Protein AF-A0A2Y9LBZ2-F1 (afdb_monomer)

Nearest PDB structures (foldseek):
  8jmt-assembly1_A  TM=8.468E-01  e=7.497E-13  Homo sapiens
  7ts0-assembly1_P  TM=7.839E-01  e=5.497E-09  Homo sapiens
  7vvm-assembly1_R  TM=7.291E-01  e=1.131E-08  Homo sapiens
  7vvk-assembly1_R  TM=7.295E-01  e=2.961E-08  Homo sapiens
  7vvl-assembly1_R  TM=6.557E-01  e=4.119E-09  Homo sapiens

Radius of gyration: 29.43 Å; Cα contacts (8 Å, |Δi|>4): 461; chains: 1; bounding box: 71×40×98 Å

Solvent-accessible surface area (backbone atoms only — not comparable to full-atom values): 19368 Å² total; per-residue (Å²): 132,79,91,71,79,69,43,76,77,44,79,34,37,72,77,48,70,50,71,69,81,97,53,79,69,51,79,44,98,65,62,50,77,46,78,45,58,39,78,52,74,57,53,94,49,44,46,80,42,36,30,32,56,71,88,85,50,80,41,44,81,68,36,41,68,77,47,79,58,54,53,36,38,33,28,39,27,36,55,34,49,39,34,38,36,36,35,25,36,47,83,81,84,77,60,67,66,61,50,48,50,47,56,56,37,45,52,53,16,42,51,31,23,50,53,36,39,49,50,58,67,71,39,66,95,64,65,41,76,66,48,54,41,52,38,53,29,33,50,27,48,37,53,34,52,51,44,54,74,73,42,28,75,43,39,74,56,61,69,58,10,23,49,50,14,51,52,42,52,32,27,51,44,25,29,52,40,28,48,38,53,47,34,50,50,52,35,50,52,61,54,40,76,75,47,95,75,80,86,87,50,71,70,68,53,53,68,53,49,55,55,52,29,50,42,54,26,48,51,54,45,50,54,48,45,73,77,40,56,84,43,32,25,42,99,77,33,21,33,67,32,80,78,66,76,62,44,46,72,56,51,49,58,49,50,54,47,49,54,55,33,50,5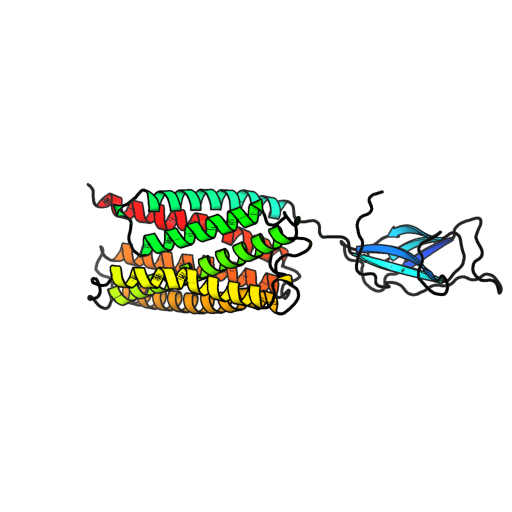3,33,40,51,53,40,48,53,53,51,51,56,49,60,73,70,51,85,83,58,84,82,66,49,60,63,53,50,50,54,47,50,51,42,52,51,50,49,50,50,54,51,52,26,51,53,38,49,53,47,65,69,70,56,82,43,69,95,47,44,66,60,43,50,51,54,28,52,52,40,57,24,47,48,28,43,48,52,25,48,56,66,46,53,55,46,48,64,68,55,60,77,76,78,117

InterPro domains:
  IPR000203 GPS motif [PF01825] (49-86)
  IPR000203 GPS motif [SM00303] (46-92)
  IPR000832 GPCR, family 2, secretin-like [PF00002] (97-340)
  IPR000832 GPCR, family 2, secretin-like [PR00249] (100-124)
  IPR000832 GPCR, family 2, secretin-like [PR00249] (163-186)
  IPR000832 GPCR, family 2, secretin-like [PR00249] (248-273)
  IPR000832 GPCR, family 2, secretin-like [PR00249] (326-347)
  IPR001740 GPCR family 2, EMR1-like receptor [PR01128] (12-29)
  IPR001740 GPCR family 2, EMR1-like receptor [PR01128] (34-53)
  IPR001740 GPCR family 2, EMR1-like receptor [PR01128] (123-140)
  IPR001740 GPCR family 2, EMR1-like receptor [PR01128] (191-210)
  IPR001740 GPCR family 2, EMR1-like receptor [PR01128] (224-238)
  IPR001740 GPCR family 2, EMR1-like receptor [PR01128] (282-303)
  IPR017981 GPCR, family 2-like, 7TM [PS50261] (98-348)
  IPR046338 GAIN domain superfamily [G3DSA:2.60.220.50] (2-90)
  IPR057244 GAIN, subdomain B [PS50221] (1-93)

Foldseek 3Di:
DDPQDWADKDFFFDKDFDDDPPDAKDFAPAWDKDKTFGNAFADPQKDKAKWFDPPPDTDRPQKDWPDDDRTMTMMTHRIGGIIGIIMTGGDDDDDVVLVVLLVVLLVLLLVLLVVLLVLLVPPPVLDDPLSVLLNLLSVLLNVLSVLVNPPWQVCPPVVSLLVSQLSNLQSVLLNLQSVLVNLVVLLCVLVCVVPVDDPPDRVVVVVVSVCRSRVVSVVLSVVLCVVPSVQQGDNGTSHGDLPDCSVCSRVVSSVVSLVSSLVSLVVSLVSLVVVVVVPPDDPPVPPVSVLSNVVSVLSNCLSCLLVVLVVCLSVCPPVVCNVVSSSSNSNSSSVVSVCSSCSVPVVVVVVCVVVPD

Secondary structure (DSSP, 8-state):
------EEEEE-S--EE--BTTB--PEEEEEEEEEEE-SSPPPTTEEEEEEEE-SSSEE-TTEEEEEE-SSEEEEEEEE-SEEEEEEEE-PPPPPHHHHHHHHHHHHHHHHHHHHHHHHHHH-GGG--HHHHHHHHHHHHHHHHHHHHHHHTT---SHHHHHHHHHHHHHHHHHHHHHHHHHHHHHHHHHHHTTS----S-HHHHHHHHHHHHHHHHHHHHHHHHHHHGGGB--SS-SSB-SSSGGGHHHHHHHHHHHHHHHHHHHHHHHHHHHHHHH-TT-TTSHHHHHHHHHHHHHHHHHHHHHHHHHHHHHS-TTTTTHHHHHHHHHHHHHHHHHHHIIIIIIHHHHHHGGG--

Organism: NCBI:txid391180

Sequence (357 aa):
MTKEKLHNFYLNSKVVSGTVGSRKNISLSVPVNFTFQHEKMKRENELSICVYWQGSSWSNEGCQVISSDENQTLCSCNHLSSFAILMASTKLKVDPVLTMITYVGLSLSLLCLFLAALTFLLCRPIQNISTSLHLQLSICLFLAHLLFLTAIDRTEPKVLCSIIAGVLHYLYLASFTWMLLEGLQLFLTVKNLKVANYISAGKFKRRFIYPFGYGIPAVIVAVSAGLGHTSYGTETHCWLSFHGRFIWSFMGPVFVIILINFSFYLTTLCILKNQLSSLNNELPRMHNTRMLAFKAIAQLFILGCSWGLGFFLVEGVLTPIRSVVAYSFTIINVLQGVYIYLVYCLLNHKSFEPALK

pLDDT: mean 76.75, std 13.98, range [25.77, 94.5]

Structure (mmCIF, N/CA/C/O backbone):
data_AF-A0A2Y9LBZ2-F1
#
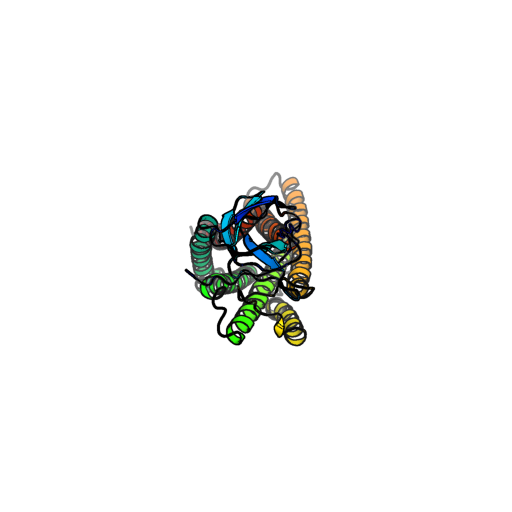_entry.id   AF-A0A2Y9LBZ2-F1
#
loop_
_atom_site.group_PDB
_atom_site.id
_atom_site.type_symbol
_atom_site.label_atom_id
_atom_site.label_alt_id
_atom_site.label_comp_id
_atom_site.label_asym_id
_atom_site.label_entity_id
_atom_site.label_seq_id
_atom_site.pdbx_PDB_ins_code
_atom_site.Cartn_x
_atom_site.Cartn_y
_atom_site.Cartn_z
_atom_site.occupancy
_atom_site.B_iso_or_equiv
_atom_site.auth_seq_id
_atom_site.auth_comp_id
_atom_site.auth_asym_id
_atom_site.auth_atom_id
_atom_site.pdbx_PDB_model_num
ATOM 1 N N . MET A 1 1 ? 32.382 -0.400 -23.035 1.00 25.77 1 MET A N 1
ATOM 2 C CA . MET A 1 1 ? 32.070 -0.050 -21.636 1.00 25.77 1 MET A CA 1
ATOM 3 C C . MET A 1 1 ? 30.558 -0.143 -21.497 1.00 25.77 1 MET A C 1
ATOM 5 O O . MET A 1 1 ? 29.881 0.482 -22.297 1.00 25.77 1 MET A O 1
ATOM 9 N N . THR A 1 2 ? 30.100 -1.092 -20.673 1.00 30.55 2 THR A N 1
ATOM 10 C CA . THR A 1 2 ? 28.708 -1.420 -20.277 1.00 30.55 2 THR A CA 1
ATOM 11 C C . THR A 1 2 ? 27.577 -1.033 -21.249 1.00 30.55 2 THR A C 1
ATOM 13 O O . THR A 1 2 ? 27.183 0.121 -21.337 1.00 30.55 2 THR A O 1
ATOM 16 N N . LYS A 1 3 ? 26.994 -2.026 -21.945 1.00 33.88 3 LYS A N 1
ATOM 17 C CA . LYS A 1 3 ? 25.736 -1.867 -22.704 1.00 33.88 3 LYS A CA 1
ATOM 18 C C . LYS A 1 3 ? 24.564 -1.647 -21.735 1.00 33.88 3 LYS A C 1
ATOM 20 O O . LYS A 1 3 ? 23.816 -2.577 -21.442 1.00 33.88 3 LYS A O 1
ATOM 25 N N . GLU A 1 4 ? 24.407 -0.432 -21.230 1.00 51.66 4 GLU A N 1
ATOM 26 C CA . GLU A 1 4 ? 23.136 0.014 -20.661 1.00 51.66 4 GLU A CA 1
ATOM 27 C C . GLU A 1 4 ? 22.111 0.139 -21.800 1.00 51.66 4 GLU A C 1
ATOM 29 O O . GLU A 1 4 ? 22.418 0.660 -22.871 1.00 51.66 4 GLU A O 1
ATOM 34 N N . LYS A 1 5 ? 20.904 -0.414 -21.619 1.00 46.75 5 LYS A N 1
ATOM 35 C CA . LYS A 1 5 ? 19.830 -0.342 -22.623 1.00 46.75 5 LYS A CA 1
ATOM 36 C C . LYS A 1 5 ? 19.218 1.061 -22.613 1.00 46.75 5 LYS A C 1
ATOM 38 O O . LYS A 1 5 ? 18.511 1.412 -21.672 1.00 46.75 5 LYS A O 1
ATOM 43 N N . LEU A 1 6 ? 19.480 1.829 -23.667 1.00 60.56 6 LEU A N 1
ATOM 44 C CA . LEU A 1 6 ? 18.858 3.127 -23.920 1.00 60.56 6 LEU A CA 1
ATOM 45 C C . LEU A 1 6 ? 17.474 2.971 -24.570 1.00 60.56 6 LEU A C 1
ATOM 47 O O . LEU A 1 6 ? 17.285 2.100 -25.421 1.00 60.56 6 LEU A O 1
ATOM 51 N N . HIS A 1 7 ? 16.524 3.838 -24.215 1.00 55.84 7 HIS A N 1
ATOM 52 C CA . HIS A 1 7 ? 15.167 3.863 -24.781 1.00 55.84 7 HIS A CA 1
ATOM 53 C C . HIS A 1 7 ? 14.691 5.296 -25.086 1.00 55.84 7 HIS A C 1
ATOM 55 O O . HIS A 1 7 ? 15.260 6.252 -24.577 1.00 55.84 7 HIS A O 1
ATOM 61 N N . ASN A 1 8 ? 13.617 5.440 -25.876 1.00 66.81 8 ASN A N 1
ATOM 62 C CA . ASN A 1 8 ? 12.953 6.713 -26.215 1.00 66.81 8 ASN A CA 1
ATOM 63 C C . ASN A 1 8 ? 13.867 7.757 -26.866 1.00 66.81 8 ASN A C 1
ATOM 65 O O . ASN A 1 8 ? 14.237 8.757 -26.256 1.00 66.81 8 ASN A O 1
ATOM 69 N N . PHE A 1 9 ? 14.176 7.521 -28.140 1.00 78.00 9 PHE A N 1
ATOM 70 C CA . PHE A 1 9 ? 14.986 8.427 -28.937 1.00 78.00 9 PHE A CA 1
ATOM 71 C C . PHE A 1 9 ? 14.148 9.591 -29.456 1.00 78.00 9 PHE A C 1
ATOM 73 O O . PHE A 1 9 ? 13.131 9.373 -30.115 1.00 78.00 9 PHE A O 1
ATOM 80 N N . TYR A 1 10 ? 14.579 10.822 -29.205 1.00 84.94 10 TYR A N 1
ATOM 81 C CA . TYR A 1 10 ? 14.003 11.994 -29.860 1.00 84.94 10 TYR A CA 1
ATOM 82 C C . TYR A 1 10 ? 15.095 12.953 -30.314 1.00 84.94 10 TYR A C 1
ATOM 84 O O . TYR A 1 10 ? 16.165 13.043 -29.707 1.00 84.94 10 TYR A O 1
ATOM 92 N N . LEU A 1 11 ? 14.822 13.652 -31.415 1.00 86.88 11 LEU A N 1
ATOM 93 C CA . LEU A 1 11 ? 15.735 14.647 -31.950 1.00 86.88 11 LEU A CA 1
ATOM 94 C C . LEU A 1 11 ? 15.701 15.887 -31.064 1.00 86.88 11 LEU A C 1
ATOM 96 O O . LEU A 1 11 ? 14.624 16.406 -30.773 1.00 86.88 11 LEU A O 1
ATOM 100 N N . ASN A 1 12 ? 16.873 16.346 -30.637 1.00 88.00 12 ASN A N 1
ATOM 101 C CA . ASN A 1 12 ? 16.979 17.468 -29.710 1.00 88.00 12 ASN A CA 1
ATOM 102 C C . ASN A 1 12 ? 17.967 18.539 -30.179 1.00 88.00 12 ASN A C 1
ATOM 104 O O . ASN A 1 12 ? 18.541 19.247 -29.360 1.00 88.00 12 ASN A O 1
ATOM 108 N N . SER A 1 13 ? 18.190 18.645 -31.487 1.00 88.06 13 SER A N 1
ATOM 109 C CA . SER A 1 13 ? 18.965 19.722 -32.098 1.00 88.06 13 SER A CA 1
ATOM 110 C C . SER A 1 13 ? 18.458 20.011 -33.507 1.00 88.06 13 SER A C 1
ATOM 112 O O . SER A 1 13 ? 17.864 19.151 -34.161 1.00 88.06 13 SER A O 1
ATOM 114 N N . LYS A 1 14 ? 18.792 21.195 -34.021 1.00 88.00 14 LYS A N 1
ATOM 115 C CA . LYS A 1 14 ? 18.679 21.475 -35.456 1.00 88.00 14 LYS A CA 1
ATOM 116 C C . LYS A 1 14 ? 19.700 20.644 -36.236 1.00 88.00 14 LYS A C 1
ATOM 118 O O . LYS A 1 14 ? 20.777 20.333 -35.722 1.00 88.00 14 LYS A O 1
ATOM 123 N N . VAL A 1 15 ? 19.356 20.286 -37.472 1.00 88.50 15 VAL A N 1
ATOM 124 C CA . VAL A 1 15 ? 20.235 19.510 -38.358 1.00 88.50 15 VAL A CA 1
ATOM 125 C C . VAL A 1 15 ? 21.223 20.453 -39.034 1.00 88.50 15 VAL A C 1
ATOM 127 O O . VAL A 1 15 ? 20.819 21.445 -39.640 1.00 88.50 15 VAL A O 1
ATOM 130 N N . VAL A 1 16 ? 22.514 20.138 -38.954 1.00 84.62 16 VAL A N 1
ATOM 131 C CA . VAL A 1 16 ? 23.584 20.937 -39.566 1.00 84.62 16 VAL A CA 1
ATOM 132 C C . VAL A 1 16 ? 24.295 20.091 -40.608 1.00 84.62 16 VAL A C 1
ATOM 134 O O . VAL A 1 16 ? 24.717 18.977 -40.316 1.00 84.62 16 VAL A O 1
ATOM 137 N N . SER A 1 17 ? 24.425 20.605 -41.831 1.00 84.62 17 SER A N 1
ATOM 138 C CA . SER A 1 17 ? 25.061 19.882 -42.934 1.00 84.62 17 SER A CA 1
ATOM 139 C C . SER A 1 17 ? 26.299 20.610 -43.430 1.00 84.62 17 SER A C 1
ATOM 141 O O . SER A 1 17 ? 26.247 21.808 -43.696 1.00 84.62 17 SER A O 1
ATOM 143 N N . GLY A 1 18 ? 27.392 19.871 -43.604 1.00 77.44 18 GLY A N 1
ATOM 144 C CA . GLY A 1 18 ? 28.625 20.368 -44.213 1.00 77.44 18 GLY A CA 1
ATOM 145 C C . GLY A 1 18 ? 28.931 19.607 -45.498 1.00 77.44 18 GLY A C 1
ATOM 146 O O . GLY A 1 18 ? 28.893 18.380 -45.511 1.00 77.44 18 GLY A O 1
ATOM 147 N N . THR A 1 19 ? 29.235 20.319 -46.582 1.00 76.69 19 THR A N 1
ATOM 148 C CA . THR A 1 19 ? 29.648 19.723 -47.863 1.00 76.69 19 THR A CA 1
ATOM 149 C C . THR A 1 19 ? 30.767 20.547 -48.480 1.00 76.69 19 THR A C 1
ATOM 151 O O . THR A 1 19 ? 30.719 21.774 -48.437 1.00 76.69 19 THR A O 1
ATOM 154 N N . VAL A 1 20 ? 31.754 19.888 -49.083 1.00 70.44 20 VAL A N 1
ATOM 155 C CA . VAL A 1 20 ? 32.853 20.551 -49.796 1.00 70.44 20 VAL A CA 1
ATOM 156 C C . VAL A 1 20 ? 32.715 20.236 -51.286 1.00 70.44 20 VAL A C 1
ATOM 158 O O . VAL A 1 20 ? 32.835 19.084 -51.704 1.00 70.44 20 VAL A O 1
ATOM 161 N N . GLY A 1 21 ? 32.421 21.260 -52.094 1.00 67.25 21 GLY A N 1
ATOM 162 C CA . GLY A 1 21 ? 32.084 21.093 -53.513 1.00 67.25 21 GLY A CA 1
ATOM 163 C C . GLY A 1 21 ? 30.762 20.337 -53.726 1.00 67.25 21 GLY A C 1
ATOM 164 O O . GLY A 1 21 ? 29.865 20.394 -52.892 1.00 67.25 21 GLY A O 1
ATOM 165 N N . SER A 1 22 ? 30.628 19.612 -54.846 1.00 56.00 22 SER A N 1
ATOM 166 C CA . SER A 1 22 ? 29.395 18.870 -55.194 1.00 56.00 22 SER A CA 1
ATOM 167 C C . SER A 1 22 ? 29.359 17.417 -54.672 1.00 56.00 22 SER A C 1
ATOM 169 O O . SER A 1 22 ? 28.457 16.653 -55.008 1.00 56.00 22 SER A O 1
ATOM 171 N N . ARG A 1 23 ? 30.335 16.989 -53.856 1.00 58.50 23 ARG A N 1
ATOM 172 C CA . ARG A 1 23 ? 30.417 15.602 -53.354 1.00 58.50 23 ARG A CA 1
ATOM 173 C C . ARG A 1 23 ? 29.944 15.503 -51.898 1.00 58.50 23 ARG A C 1
ATOM 175 O O . ARG A 1 23 ? 30.369 16.283 -51.050 1.00 58.50 23 ARG A O 1
ATOM 182 N N . LYS A 1 24 ? 29.087 14.516 -51.610 1.00 58.06 24 LYS A N 1
ATOM 183 C CA . LYS A 1 24 ? 28.630 14.143 -50.255 1.00 58.06 24 LYS A CA 1
ATOM 184 C C . LYS A 1 24 ? 29.423 12.930 -49.743 1.00 58.06 24 LYS A C 1
ATOM 186 O O . LYS A 1 24 ? 29.816 12.099 -50.557 1.00 58.06 24 LYS A O 1
ATOM 191 N N . ASN A 1 25 ? 29.608 12.816 -48.424 1.00 60.62 25 ASN A N 1
ATOM 192 C CA . ASN A 1 25 ? 30.258 11.690 -47.730 1.00 60.62 25 ASN A CA 1
ATOM 193 C C . ASN A 1 25 ? 31.758 11.518 -48.033 1.00 60.62 25 ASN A C 1
ATOM 195 O O . ASN A 1 25 ? 32.205 10.459 -48.470 1.00 60.62 25 ASN A O 1
ATOM 199 N N . ILE A 1 26 ? 32.550 12.563 -47.789 1.00 65.56 26 ILE A N 1
ATOM 200 C CA . ILE A 1 26 ? 34.015 12.494 -47.883 1.00 65.56 26 ILE A CA 1
ATOM 201 C C . ILE A 1 26 ? 34.582 12.203 -46.489 1.00 65.56 26 ILE A C 1
ATOM 203 O O . ILE A 1 26 ? 34.271 12.926 -45.542 1.00 65.56 26 ILE A O 1
ATOM 207 N N . SER A 1 27 ? 35.413 11.165 -46.365 1.00 68.25 27 SER A N 1
ATOM 208 C CA . SER A 1 27 ? 36.178 10.881 -45.146 1.00 68.25 27 SER A CA 1
ATOM 209 C C . SER A 1 27 ? 37.323 11.882 -44.995 1.00 68.25 27 SER A C 1
ATOM 211 O O . SER A 1 27 ? 38.102 12.082 -45.929 1.00 68.25 27 SER A O 1
ATOM 213 N N . LEU A 1 28 ? 37.430 12.499 -43.825 1.00 72.06 28 LEU A N 1
ATOM 214 C CA . LEU A 1 28 ? 38.410 13.531 -43.518 1.00 72.06 28 LEU A CA 1
ATOM 215 C C . LEU A 1 28 ? 39.594 12.939 -42.749 1.00 72.06 28 LEU A C 1
ATOM 217 O O . LEU A 1 28 ? 39.406 12.189 -41.794 1.00 72.06 28 LEU A O 1
ATOM 221 N N . SER A 1 29 ? 40.816 13.329 -43.121 1.00 69.62 29 SER A N 1
ATOM 222 C CA . SER A 1 29 ? 42.039 12.915 -42.415 1.00 69.62 29 SER A CA 1
ATOM 223 C C . SER A 1 29 ? 42.139 13.501 -41.002 1.00 69.62 29 SER A C 1
ATOM 225 O O . SER A 1 29 ? 42.798 12.924 -40.144 1.00 69.62 29 SER A O 1
ATOM 227 N N . VAL A 1 30 ? 41.478 14.638 -40.758 1.00 78.75 30 VAL A N 1
ATOM 228 C CA . VAL A 1 30 ? 41.335 15.256 -39.435 1.00 78.75 30 VAL A CA 1
ATOM 229 C C . VAL A 1 30 ? 39.838 15.391 -39.134 1.00 78.75 30 VAL A C 1
ATOM 231 O O . VAL A 1 30 ? 39.125 15.987 -39.947 1.00 78.75 30 VAL A O 1
ATOM 234 N N . PRO A 1 31 ? 39.339 14.835 -38.014 1.00 83.62 31 PRO A N 1
ATOM 235 C CA . PRO A 1 31 ? 37.926 14.909 -37.672 1.00 83.62 31 PRO A CA 1
ATOM 236 C C . PRO A 1 31 ? 37.511 16.345 -37.341 1.00 83.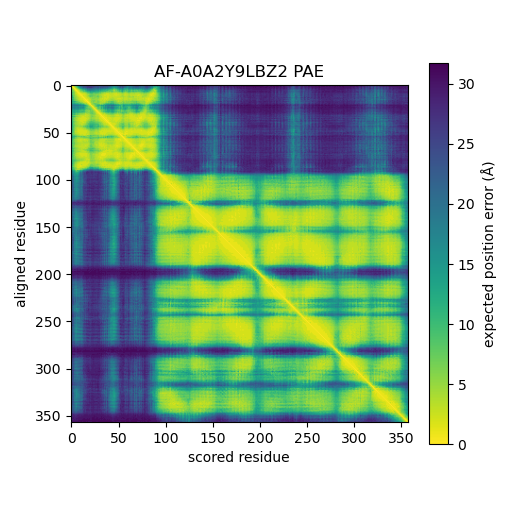62 31 PRO A C 1
ATOM 238 O O . PRO A 1 31 ? 38.287 17.128 -36.791 1.00 83.62 31 PRO A O 1
ATOM 241 N N . VAL A 1 32 ? 36.271 16.685 -37.681 1.00 83.38 32 VAL A N 1
ATOM 242 C CA . VAL A 1 32 ? 35.698 18.013 -37.447 1.00 83.38 32 VAL A CA 1
ATOM 243 C C . VAL A 1 32 ? 34.822 17.962 -36.209 1.00 83.38 32 VAL A C 1
ATOM 245 O O . VAL A 1 32 ? 34.050 17.021 -36.007 1.00 83.38 32 VAL A O 1
ATOM 248 N N . ASN A 1 33 ? 34.944 19.001 -35.388 1.00 89.75 33 ASN A N 1
ATOM 249 C CA . ASN A 1 33 ? 34.192 19.131 -34.154 1.00 89.75 33 ASN A CA 1
ATOM 250 C C . ASN A 1 33 ? 33.026 20.098 -34.351 1.00 89.75 33 ASN A C 1
ATOM 252 O O . ASN A 1 33 ? 33.210 21.226 -34.807 1.00 89.75 33 ASN A O 1
ATOM 256 N N . PHE A 1 34 ? 31.834 19.650 -33.975 1.00 86.31 34 PHE A N 1
ATOM 257 C CA . PHE A 1 34 ? 30.593 20.402 -34.075 1.00 86.31 34 PHE A CA 1
ATOM 258 C C . PHE A 1 34 ? 29.966 20.552 -32.698 1.00 86.31 34 PHE A C 1
ATOM 260 O O . PHE A 1 34 ? 29.748 19.562 -31.997 1.00 86.31 34 PHE A O 1
ATOM 267 N N . THR A 1 35 ? 29.622 21.783 -32.337 1.00 90.19 35 THR A N 1
ATOM 268 C CA . THR A 1 35 ? 28.856 22.068 -31.124 1.00 90.19 35 THR A CA 1
ATOM 269 C C . THR A 1 35 ? 27.402 22.281 -31.500 1.00 90.19 35 THR A C 1
ATOM 271 O O . THR A 1 35 ? 27.080 23.192 -32.262 1.00 90.19 35 THR A O 1
ATOM 274 N N . PHE A 1 36 ? 26.520 21.454 -30.957 1.00 89.50 36 PHE A N 1
ATOM 275 C CA . PHE A 1 36 ? 25.084 21.564 -31.179 1.00 89.50 36 PHE A CA 1
ATOM 276 C C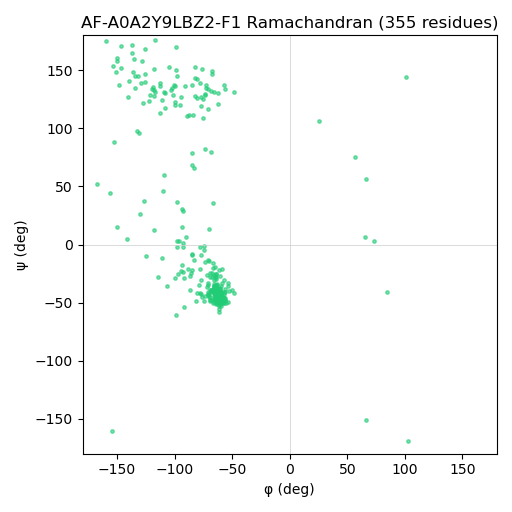 . PHE A 1 36 ? 24.399 22.050 -29.914 1.00 89.50 36 PHE A C 1
ATOM 278 O O . PHE A 1 36 ? 24.595 21.489 -28.836 1.00 89.50 36 PHE A O 1
ATOM 285 N N . GLN A 1 37 ? 23.550 23.057 -30.076 1.00 89.88 37 GLN A N 1
ATOM 286 C CA . GLN A 1 37 ? 22.687 23.546 -29.015 1.00 89.88 37 GLN A CA 1
ATOM 287 C C . GLN A 1 37 ? 21.405 22.711 -28.943 1.00 89.88 37 GLN A C 1
ATOM 289 O O . GLN A 1 37 ? 20.825 22.361 -29.978 1.00 89.88 37 GLN A O 1
ATOM 294 N N . HIS A 1 38 ? 20.977 22.380 -27.727 1.00 89.12 38 HIS A N 1
ATOM 295 C CA . HIS A 1 38 ? 19.785 21.583 -27.485 1.00 89.12 38 HIS A CA 1
ATOM 296 C C . HIS A 1 38 ? 18.513 22.425 -27.631 1.00 89.12 38 HIS A C 1
ATOM 298 O O . HIS A 1 38 ? 18.453 23.555 -27.153 1.00 89.12 38 HIS A O 1
ATOM 304 N N . GLU A 1 39 ? 17.470 21.873 -28.258 1.00 85.12 39 GLU A N 1
ATOM 305 C CA . GLU A 1 39 ? 16.164 22.553 -28.338 1.00 85.12 39 GLU A CA 1
ATOM 306 C C . GLU A 1 39 ? 15.374 22.451 -27.027 1.00 85.12 39 GLU A C 1
ATOM 308 O O . GLU A 1 39 ? 14.609 23.349 -26.676 1.00 85.12 39 GLU A O 1
ATOM 313 N N . LYS A 1 40 ? 15.573 21.359 -26.287 1.00 82.69 40 LYS A N 1
ATOM 314 C CA . LYS A 1 40 ? 15.062 21.148 -24.932 1.00 82.69 40 LYS A CA 1
ATOM 315 C C . LYS A 1 40 ? 16.219 20.791 -24.015 1.00 82.69 40 LYS A C 1
ATOM 317 O O . LYS A 1 40 ? 17.079 19.998 -24.394 1.00 82.69 40 LYS A O 1
ATOM 322 N N . MET A 1 41 ? 16.210 21.316 -22.795 1.00 79.31 41 MET A N 1
ATOM 323 C CA . MET A 1 41 ? 17.197 20.928 -21.788 1.00 79.31 41 MET A CA 1
ATOM 324 C C . MET A 1 41 ? 17.171 19.410 -21.572 1.00 79.31 41 MET A C 1
ATOM 326 O O . MET A 1 41 ? 16.103 18.797 -21.476 1.00 79.31 41 MET A O 1
ATOM 330 N N . LYS A 1 42 ? 18.358 18.807 -21.548 1.00 73.50 42 LYS A N 1
ATOM 331 C CA . LYS A 1 42 ? 18.562 17.369 -21.351 1.00 73.50 42 LYS A CA 1
ATOM 332 C C . LYS A 1 42 ? 18.236 16.984 -19.904 1.00 73.50 42 LYS A C 1
ATOM 334 O O . LYS A 1 42 ? 18.693 17.655 -18.985 1.00 73.50 42 LYS A O 1
ATOM 339 N N . ARG A 1 43 ? 17.472 15.905 -19.687 1.00 70.44 43 ARG A N 1
ATOM 340 C CA . ARG A 1 43 ? 17.170 15.403 -18.332 1.00 70.44 43 ARG A CA 1
ATOM 341 C C . ARG A 1 43 ? 18.320 14.542 -17.802 1.00 70.44 43 ARG A C 1
ATOM 343 O O . ARG A 1 43 ? 19.005 13.882 -18.575 1.00 70.44 43 ARG A O 1
ATOM 350 N N . GLU A 1 44 ? 18.489 14.484 -16.482 1.00 61.34 44 GLU A N 1
ATOM 351 C CA . GLU A 1 44 ? 19.573 13.718 -15.831 1.00 61.34 44 GLU A CA 1
ATOM 352 C C . GLU A 1 44 ? 19.586 12.222 -16.194 1.00 61.34 44 GLU A C 1
ATOM 354 O O . GLU A 1 44 ? 20.642 11.602 -16.270 1.00 61.34 44 GLU A O 1
ATOM 359 N N . ASN A 1 45 ? 18.415 11.645 -16.476 1.00 60.75 45 ASN A N 1
ATOM 360 C CA . ASN A 1 45 ? 18.258 10.249 -16.882 1.00 60.75 45 ASN A CA 1
ATOM 361 C C . ASN A 1 45 ? 18.257 10.094 -18.408 1.00 60.75 45 ASN A C 1
ATOM 363 O O . ASN A 1 45 ? 17.537 9.249 -18.928 1.00 60.75 45 ASN A O 1
ATOM 367 N N . GLU A 1 46 ? 18.961 10.952 -19.146 1.00 75.81 46 GLU A N 1
ATOM 368 C CA . GLU A 1 46 ? 19.061 10.902 -20.606 1.00 75.81 46 GLU A CA 1
ATOM 369 C C . GLU A 1 46 ? 20.513 11.022 -21.072 1.00 75.81 46 GLU A C 1
ATOM 371 O O . GLU A 1 46 ? 21.337 11.730 -20.500 1.00 75.81 46 GLU A O 1
ATOM 376 N N . LEU A 1 47 ? 20.830 10.319 -22.151 1.00 80.06 47 LEU A N 1
ATOM 377 C CA . LEU A 1 47 ? 22.114 10.306 -22.826 1.00 80.06 47 LEU A CA 1
ATOM 378 C C . LEU A 1 47 ? 21.966 10.953 -24.201 1.00 80.06 47 LEU A C 1
ATOM 380 O O . LEU A 1 47 ? 21.014 10.677 -24.930 1.00 80.06 47 LEU A O 1
ATOM 384 N N . SER A 1 48 ? 22.937 11.792 -24.552 1.00 85.94 48 SER A N 1
ATOM 385 C CA . SER A 1 48 ? 23.030 12.428 -25.866 1.00 85.94 48 SER A CA 1
ATOM 386 C C . SER A 1 48 ? 23.869 11.562 -26.796 1.00 85.94 48 SER A C 1
ATOM 388 O O . SER A 1 48 ? 24.936 11.091 -26.406 1.00 85.94 48 SER A O 1
ATOM 390 N N . ILE A 1 49 ? 23.418 11.385 -28.033 1.00 88.62 49 ILE A N 1
ATOM 391 C CA . ILE A 1 49 ? 24.087 10.582 -29.054 1.00 88.62 49 ILE A CA 1
ATOM 392 C C . ILE A 1 49 ? 24.256 11.433 -30.311 1.00 88.62 49 ILE A C 1
ATOM 394 O O . ILE A 1 49 ? 23.277 11.905 -30.892 1.00 88.62 49 ILE A O 1
ATOM 398 N N . CYS A 1 50 ? 25.507 11.602 -30.737 1.00 89.50 50 CYS A N 1
ATOM 399 C CA . CYS A 1 50 ? 25.854 12.255 -31.995 1.00 89.50 50 CYS A CA 1
ATOM 400 C C . CYS A 1 50 ? 25.562 11.320 -33.170 1.00 89.50 50 CYS A C 1
ATOM 402 O O . CYS A 1 50 ? 26.078 10.199 -33.203 1.00 89.50 50 CYS A O 1
ATOM 404 N N . VAL A 1 51 ? 24.768 11.781 -34.135 1.00 89.94 51 VAL A N 1
ATOM 405 C CA . VAL A 1 51 ? 24.391 10.994 -35.314 1.00 89.94 51 VAL A CA 1
ATOM 406 C C . VAL A 1 51 ? 24.486 11.798 -36.603 1.00 89.94 51 VAL A C 1
ATOM 408 O O . VAL A 1 51 ? 24.444 13.028 -36.598 1.00 89.94 51 VAL A O 1
ATOM 411 N N . TYR A 1 52 ? 24.581 11.090 -37.723 1.00 89.38 52 TYR A N 1
ATOM 412 C CA . TYR A 1 52 ? 24.544 11.649 -39.065 1.00 89.38 52 TYR A CA 1
ATOM 413 C C . TYR A 1 52 ? 23.512 10.939 -39.943 1.00 89.38 52 TYR A C 1
ATOM 415 O O . TYR A 1 52 ? 23.118 9.801 -39.674 1.00 89.38 52 TYR A O 1
ATOM 423 N N . TRP A 1 53 ? 23.063 11.623 -40.993 1.00 86.06 53 TRP A N 1
ATOM 424 C CA . TRP A 1 53 ? 22.062 11.119 -41.920 1.00 86.06 53 TRP A CA 1
ATOM 425 C C . TRP A 1 53 ? 22.704 10.314 -43.051 1.00 86.06 53 TRP A C 1
ATOM 427 O O . TRP A 1 53 ? 23.356 10.867 -43.938 1.00 86.06 53 TRP A O 1
ATOM 437 N N . GLN A 1 54 ? 22.461 9.005 -43.067 1.00 82.25 54 GLN A N 1
ATOM 438 C CA . GLN A 1 54 ? 22.980 8.082 -44.082 1.00 82.25 54 GLN A CA 1
ATOM 439 C C . GLN A 1 54 ? 21.996 7.891 -45.257 1.00 82.25 54 GLN A C 1
ATOM 441 O O . GLN A 1 54 ? 21.935 6.835 -45.878 1.00 82.25 54 GLN A O 1
ATOM 446 N N . GLY A 1 55 ? 21.168 8.897 -45.553 1.00 76.50 55 GLY A N 1
ATOM 447 C CA . GLY A 1 55 ? 20.185 8.866 -46.643 1.00 76.50 55 GLY A CA 1
ATOM 448 C C . GLY A 1 55 ? 18.853 8.209 -46.272 1.00 76.50 55 GLY A C 1
ATOM 449 O O . GLY A 1 55 ? 17.810 8.757 -46.622 1.00 76.50 55 GLY A O 1
ATOM 450 N N . SER A 1 56 ? 18.878 7.099 -45.529 1.00 76.88 56 SER A N 1
ATOM 451 C CA . SER A 1 56 ? 17.673 6.391 -45.058 1.00 76.88 56 SER A CA 1
ATOM 452 C C . SER A 1 56 ? 17.483 6.408 -43.540 1.00 76.88 56 SER A C 1
ATOM 454 O O . SER A 1 56 ? 16.354 6.320 -43.065 1.00 76.88 56 SER A O 1
ATOM 456 N N . SER A 1 57 ? 18.569 6.494 -42.769 1.00 83.81 57 SER A N 1
ATOM 457 C CA . SER A 1 57 ? 18.540 6.374 -41.308 1.00 83.81 57 SER A CA 1
ATOM 458 C C . SER A 1 57 ? 19.645 7.183 -40.630 1.00 83.81 57 SER A C 1
ATOM 460 O O . SER A 1 57 ? 20.679 7.480 -41.232 1.00 83.81 57 SER A O 1
ATOM 462 N N . TRP A 1 58 ? 19.426 7.508 -39.353 1.00 85.06 58 TRP A N 1
ATOM 463 C CA . TRP A 1 58 ? 20.429 8.114 -38.478 1.00 85.06 58 TRP A CA 1
ATOM 464 C C . TRP A 1 58 ? 21.427 7.056 -37.999 1.00 85.06 58 TRP A C 1
ATOM 466 O O . TRP A 1 58 ? 21.017 6.038 -37.443 1.00 85.06 58 TRP A O 1
ATOM 476 N N . SER A 1 59 ? 22.721 7.305 -38.189 1.00 85.56 59 SER A N 1
ATOM 477 C CA . SER A 1 59 ? 23.811 6.431 -37.738 1.00 85.56 59 SER A CA 1
ATOM 478 C C . SER A 1 59 ? 24.803 7.213 -36.880 1.00 85.56 59 SER A C 1
ATOM 480 O O . SER A 1 59 ? 25.012 8.402 -37.103 1.00 85.56 59 SER A O 1
ATOM 482 N N . ASN A 1 60 ? 25.416 6.569 -35.888 1.00 87.00 60 ASN A N 1
ATOM 483 C CA . ASN A 1 60 ? 26.475 7.155 -35.058 1.00 87.00 60 ASN A CA 1
ATOM 484 C C . ASN A 1 60 ? 27.886 6.757 -35.529 1.00 87.00 60 ASN A C 1
ATOM 486 O O . ASN A 1 60 ? 28.874 7.106 -34.887 1.00 87.00 60 ASN A O 1
ATOM 490 N N . GLU A 1 61 ? 28.009 6.011 -36.627 1.00 85.25 61 GLU A N 1
ATOM 491 C CA . GLU A 1 61 ? 29.303 5.512 -37.091 1.00 85.25 61 GLU A CA 1
ATOM 492 C C . GLU A 1 61 ? 30.242 6.646 -37.526 1.00 85.25 61 GLU A C 1
ATOM 494 O O . GLU A 1 61 ? 29.872 7.552 -38.273 1.00 85.25 61 GLU A O 1
ATOM 499 N N . GLY A 1 62 ? 31.481 6.605 -37.032 1.00 82.00 62 GLY A N 1
ATOM 500 C CA . GLY A 1 62 ? 32.467 7.660 -37.283 1.00 82.00 62 GLY A CA 1
ATOM 501 C C . GLY A 1 62 ? 32.206 8.969 -36.529 1.00 82.00 62 GLY A C 1
ATOM 502 O O . GLY A 1 62 ? 32.975 9.914 -36.702 1.00 82.00 62 GLY A O 1
ATOM 503 N N . CYS A 1 63 ? 31.175 9.020 -35.677 1.00 86.56 63 CYS A N 1
ATOM 504 C CA . CYS A 1 63 ? 30.847 10.153 -34.820 1.00 86.56 63 CYS A CA 1
ATOM 505 C C . CYS A 1 63 ? 30.908 9.765 -33.340 1.00 86.56 63 CYS A C 1
ATOM 507 O O . CYS A 1 63 ? 30.388 8.732 -32.921 1.00 86.56 63 CYS A O 1
ATOM 509 N N . GLN A 1 64 ? 31.523 10.612 -32.520 1.00 89.56 64 GLN A N 1
ATOM 510 C CA . GLN A 1 64 ? 31.644 10.391 -31.081 1.00 89.56 64 GLN A CA 1
ATOM 511 C C . GLN A 1 64 ? 31.311 11.663 -30.309 1.00 89.56 64 GLN A C 1
ATOM 513 O O . GLN A 1 64 ? 31.611 12.773 -30.745 1.00 89.56 64 GLN A O 1
ATOM 518 N N . VAL A 1 65 ? 30.687 11.493 -29.146 1.00 89.94 65 VAL A N 1
ATOM 519 C CA . VAL A 1 65 ? 30.448 12.592 -28.208 1.00 89.94 65 VAL A CA 1
ATOM 520 C C . VAL A 1 65 ? 31.765 12.878 -27.491 1.00 89.94 65 VAL A C 1
ATOM 522 O O . VAL A 1 65 ? 32.282 11.997 -26.808 1.00 89.94 65 VAL A O 1
ATOM 525 N N . ILE A 1 66 ? 32.303 14.089 -27.633 1.00 88.44 66 ILE A N 1
ATOM 526 C CA . ILE A 1 66 ? 33.475 14.526 -26.857 1.00 88.44 66 ILE A CA 1
ATOM 527 C C . ILE A 1 66 ? 33.017 14.996 -25.477 1.00 88.44 66 ILE A C 1
ATOM 529 O O . ILE A 1 66 ? 33.584 14.611 -24.457 1.00 88.44 66 ILE A O 1
ATOM 533 N N . SER A 1 67 ? 31.987 15.839 -25.442 1.00 84.19 67 SER A N 1
ATOM 534 C CA . SER A 1 67 ? 31.427 16.374 -24.205 1.00 84.19 67 SER A CA 1
ATOM 535 C C . SER A 1 67 ? 29.945 16.683 -24.382 1.00 84.19 67 SER A C 1
ATOM 537 O O . SER A 1 67 ? 29.488 17.002 -25.478 1.00 84.19 67 SER A O 1
ATOM 539 N N . SER A 1 68 ? 29.167 16.548 -23.311 1.00 82.38 68 SER A N 1
ATOM 540 C CA . SER A 1 68 ? 27.726 16.793 -23.319 1.00 82.38 68 SER A CA 1
ATOM 541 C C . SER A 1 68 ? 27.330 17.498 -22.035 1.00 82.38 68 SER A C 1
ATOM 543 O O . SER A 1 68 ? 27.639 17.015 -20.950 1.00 82.38 68 SER A O 1
ATOM 545 N N . ASP A 1 69 ? 26.645 18.619 -22.191 1.00 80.31 69 ASP A N 1
ATOM 546 C CA . ASP A 1 69 ? 26.120 19.476 -21.136 1.00 80.31 69 ASP A CA 1
ATOM 547 C C . ASP A 1 69 ? 24.578 19.506 -21.218 1.00 80.31 69 ASP A C 1
ATOM 549 O O . ASP A 1 69 ? 23.986 18.927 -22.134 1.00 80.31 69 ASP A O 1
ATOM 553 N N . GLU A 1 70 ? 23.888 20.167 -20.292 1.00 81.81 70 GLU A N 1
ATOM 554 C CA . GLU A 1 70 ? 22.415 20.216 -20.274 1.00 81.81 70 GLU A CA 1
ATOM 555 C C . GLU A 1 70 ? 21.831 20.911 -21.515 1.00 81.81 70 GLU A C 1
ATOM 557 O O . GLU A 1 70 ? 20.781 20.511 -22.033 1.00 81.81 70 GLU A O 1
ATOM 562 N N . ASN A 1 71 ? 22.541 21.918 -22.031 1.00 83.69 71 ASN A N 1
ATOM 563 C CA . ASN A 1 71 ? 22.082 22.794 -23.113 1.00 83.69 71 ASN A CA 1
ATOM 564 C C . ASN A 1 71 ? 22.841 22.609 -24.438 1.00 83.69 71 ASN A C 1
ATOM 566 O O . ASN A 1 71 ? 22.427 23.143 -25.464 1.00 83.69 71 ASN A O 1
ATOM 570 N N . GLN A 1 72 ? 23.957 21.880 -24.445 1.00 88.12 72 GLN A N 1
ATOM 571 C CA . GLN A 1 72 ? 24.739 21.672 -25.662 1.00 88.12 72 GLN A CA 1
ATOM 572 C C . GLN A 1 72 ? 25.534 20.371 -25.624 1.00 88.12 72 GLN A C 1
ATOM 574 O O . GLN A 1 72 ? 25.921 19.900 -24.559 1.00 88.12 72 GLN A O 1
ATOM 579 N N . THR A 1 73 ? 25.830 19.803 -26.788 1.00 89.38 73 THR A N 1
ATOM 580 C CA . THR A 1 73 ? 26.720 18.640 -26.900 1.00 89.38 73 THR A CA 1
ATOM 581 C C . THR A 1 73 ? 27.719 18.851 -28.035 1.00 89.38 73 THR A C 1
ATOM 583 O O . THR A 1 73 ? 27.361 19.293 -29.129 1.00 89.38 73 THR A O 1
ATOM 586 N N . LEU A 1 74 ? 28.985 18.542 -27.750 1.00 91.38 74 LEU A N 1
ATOM 587 C CA . LEU A 1 74 ? 30.113 18.599 -28.669 1.00 91.38 74 LEU A CA 1
ATOM 588 C C . LEU A 1 74 ? 30.356 17.216 -29.277 1.00 91.38 74 LEU A C 1
ATOM 590 O O . LEU A 1 74 ? 30.660 16.248 -28.574 1.00 91.38 74 LEU A O 1
ATOM 594 N N . CYS A 1 75 ? 30.263 17.146 -30.597 1.00 90.44 75 CYS A N 1
ATOM 595 C CA . CYS A 1 75 ? 30.430 15.936 -31.389 1.00 90.44 75 CYS A CA 1
ATOM 596 C C . CYS A 1 75 ? 31.695 16.029 -32.245 1.00 90.44 75 CYS A C 1
ATOM 598 O O . CYS A 1 75 ? 31.945 17.068 -32.850 1.00 90.44 75 CYS A O 1
ATOM 600 N N . SER A 1 76 ? 32.453 14.941 -32.350 1.00 90.75 76 SER A N 1
ATOM 601 C CA . SER A 1 76 ? 33.557 14.795 -33.304 1.00 90.75 76 SER A CA 1
ATOM 602 C C . SER A 1 76 ? 33.184 13.781 -34.362 1.00 90.75 76 SER A C 1
ATOM 604 O O . SER A 1 76 ? 32.847 12.648 -34.015 1.00 90.75 76 SER A O 1
ATOM 606 N N . CYS A 1 77 ? 33.244 14.169 -35.632 1.00 88.62 77 CYS A N 1
ATOM 607 C CA . CYS A 1 77 ? 32.927 13.287 -36.748 1.00 88.62 77 CYS A CA 1
ATOM 608 C C . CYS A 1 77 ? 34.048 13.311 -37.788 1.00 88.62 77 CYS A C 1
ATOM 610 O O . CYS A 1 77 ? 34.601 14.362 -38.112 1.00 88.62 77 CYS A O 1
ATOM 612 N N . ASN A 1 78 ? 34.379 12.145 -38.335 1.00 88.25 78 ASN A N 1
ATOM 613 C CA . ASN A 1 78 ? 35.478 11.982 -39.292 1.00 88.25 78 ASN A CA 1
ATOM 614 C C . ASN A 1 78 ? 35.045 12.066 -40.768 1.00 88.25 78 ASN A C 1
ATOM 616 O O . ASN A 1 78 ? 35.796 11.676 -41.661 1.00 88.25 78 ASN A O 1
ATOM 620 N N . HIS A 1 79 ? 33.844 12.565 -41.050 1.00 85.75 79 HIS A N 1
ATOM 621 C CA . HIS A 1 79 ? 33.323 12.720 -42.407 1.00 85.75 79 HIS A CA 1
ATOM 622 C C . HIS A 1 79 ? 32.432 13.958 -42.518 1.00 85.75 79 HIS A C 1
ATOM 624 O O . HIS A 1 79 ? 32.134 14.610 -41.518 1.00 85.75 79 HIS A O 1
ATOM 630 N N . LEU A 1 80 ? 32.048 14.310 -43.745 1.00 81.88 80 LEU A N 1
ATOM 631 C CA . LEU A 1 80 ? 31.131 15.415 -44.031 1.00 81.88 80 LEU A CA 1
ATOM 632 C C . LEU A 1 80 ? 29.772 14.893 -44.497 1.00 81.88 80 LEU A C 1
ATOM 634 O O . LEU A 1 80 ? 29.664 14.259 -45.551 1.00 81.88 80 LEU A O 1
ATOM 638 N N . SER A 1 81 ? 28.741 15.196 -43.712 1.00 83.69 81 SER A N 1
ATOM 639 C CA . SER A 1 81 ? 27.353 14.803 -43.944 1.00 83.69 81 SER A CA 1
ATOM 640 C C . SER A 1 81 ? 26.395 15.796 -43.260 1.00 83.69 81 SER A C 1
ATOM 642 O O . SER A 1 81 ? 26.768 16.937 -42.969 1.00 83.69 81 SER A O 1
ATOM 644 N N . SER A 1 82 ? 25.151 15.378 -43.028 1.00 86.38 82 SER A N 1
ATOM 645 C CA . SER A 1 82 ? 24.160 16.089 -42.218 1.00 86.38 82 SER A CA 1
ATOM 646 C C . S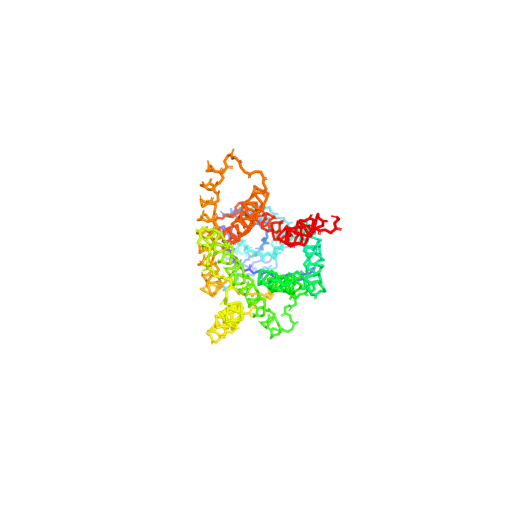ER A 1 82 ? 24.091 15.470 -40.826 1.00 86.38 82 SER A C 1
ATOM 648 O O . SER A 1 82 ? 23.824 14.280 -40.698 1.00 86.38 82 SER A O 1
ATOM 650 N N . PHE A 1 83 ? 24.315 16.267 -39.789 1.00 87.38 83 PHE A N 1
ATOM 651 C CA . PHE A 1 83 ? 24.518 15.828 -38.410 1.00 87.38 83 PHE A CA 1
ATOM 652 C C . PHE A 1 83 ? 23.441 16.366 -37.472 1.00 87.38 83 PHE A C 1
ATOM 654 O O . PHE A 1 83 ? 22.897 17.452 -37.704 1.00 87.38 83 PHE A O 1
ATOM 661 N N . ALA A 1 84 ? 23.160 15.619 -36.403 1.00 88.44 84 ALA A N 1
ATOM 662 C CA . ALA A 1 84 ? 22.236 16.028 -35.352 1.00 88.44 84 ALA A CA 1
ATOM 663 C C . ALA A 1 84 ? 22.448 15.257 -34.030 1.00 88.44 84 ALA A C 1
ATOM 665 O O . ALA A 1 84 ? 23.242 14.314 -33.966 1.00 88.44 84 ALA A O 1
ATOM 666 N N . ILE A 1 85 ? 21.714 15.644 -32.979 1.00 88.56 85 ILE A N 1
ATOM 667 C CA . ILE A 1 85 ? 21.704 14.962 -31.676 1.00 88.56 85 ILE A CA 1
ATOM 668 C C . ILE A 1 85 ? 20.393 14.221 -31.449 1.00 88.56 85 ILE A C 1
ATOM 670 O O . ILE A 1 85 ? 19.307 14.807 -31.507 1.00 88.56 85 ILE A O 1
ATOM 674 N N . LEU A 1 86 ? 20.522 12.954 -31.060 1.00 84.31 86 LEU A N 1
ATOM 675 C CA . LEU A 1 86 ? 19.449 12.166 -30.465 1.00 84.31 86 LEU A CA 1
ATOM 676 C C . LEU A 1 86 ? 19.630 12.078 -28.949 1.00 84.31 86 LEU A C 1
ATOM 678 O O . LEU A 1 86 ? 20.725 11.806 -28.465 1.00 84.31 86 LEU A O 1
ATOM 682 N N . MET A 1 87 ? 18.549 12.275 -28.207 1.00 85.19 87 MET A N 1
ATOM 683 C CA . MET A 1 87 ? 18.489 12.019 -26.765 1.00 85.19 87 MET A CA 1
ATOM 684 C C . MET A 1 87 ? 17.865 10.658 -26.508 1.00 85.19 87 MET A C 1
ATOM 686 O O . MET A 1 87 ? 16.946 10.295 -27.232 1.00 85.19 87 MET A O 1
ATOM 690 N N . ALA A 1 88 ? 18.314 9.931 -25.485 1.00 74.50 88 ALA A N 1
ATOM 691 C CA . ALA A 1 88 ? 17.742 8.642 -25.100 1.00 74.50 88 ALA A CA 1
ATOM 692 C C . ALA A 1 88 ? 17.836 8.390 -23.591 1.00 74.50 88 ALA A C 1
ATOM 694 O O . ALA A 1 88 ? 18.865 8.646 -22.984 1.00 74.50 88 ALA A O 1
ATOM 695 N N . SER A 1 89 ? 16.783 7.875 -22.965 1.00 65.94 89 SER A N 1
ATOM 696 C CA . SER A 1 89 ? 16.686 7.750 -21.508 1.00 65.94 89 SER A CA 1
ATOM 697 C C . SER A 1 89 ? 17.421 6.528 -20.917 1.00 65.94 89 SER A C 1
ATOM 699 O O . SER A 1 89 ? 17.372 5.436 -21.489 1.00 65.94 89 SER A O 1
ATOM 701 N N . THR A 1 90 ? 18.035 6.698 -19.739 1.00 57.53 90 THR A N 1
ATOM 702 C CA . THR A 1 90 ? 18.610 5.678 -18.837 1.00 57.53 90 THR A CA 1
ATOM 703 C C . THR A 1 90 ? 17.706 5.460 -17.607 1.00 57.53 90 THR A C 1
ATOM 705 O O . THR A 1 90 ? 16.918 6.324 -17.230 1.00 57.53 90 THR A O 1
ATOM 708 N N . LYS A 1 91 ? 17.725 4.267 -16.989 1.00 48.81 91 LYS A N 1
ATOM 709 C CA . LYS A 1 91 ? 16.821 3.922 -15.864 1.00 48.81 91 LYS A CA 1
ATOM 710 C C . LYS A 1 91 ? 17.216 4.644 -14.555 1.00 48.81 91 LYS A C 1
ATOM 712 O O . LYS A 1 91 ? 18.391 4.680 -14.210 1.00 48.81 91 LYS A O 1
ATOM 717 N N . LEU A 1 92 ? 16.211 5.159 -13.825 1.00 51.03 92 LEU A N 1
ATOM 718 C CA . LEU A 1 92 ? 16.311 5.927 -12.567 1.00 51.03 92 LEU A CA 1
ATOM 719 C C . LEU A 1 92 ? 17.219 5.279 -11.501 1.00 51.03 92 LEU A C 1
ATOM 721 O O . LEU A 1 92 ? 17.000 4.134 -11.105 1.00 51.03 92 LEU A O 1
ATOM 725 N N . LYS A 1 93 ? 18.134 6.071 -10.931 1.00 44.59 93 LYS A N 1
ATOM 726 C CA . LYS A 1 93 ? 18.827 5.772 -9.668 1.00 44.59 93 LYS A CA 1
ATOM 727 C C . LYS A 1 93 ? 17.824 5.918 -8.509 1.00 44.59 93 LYS A C 1
ATOM 729 O O . LYS A 1 93 ? 17.287 7.001 -8.297 1.00 44.59 93 LYS A O 1
ATOM 734 N N . VAL A 1 94 ? 17.531 4.837 -7.788 1.00 57.06 94 VAL A N 1
ATOM 735 C CA . VAL A 1 94 ? 16.664 4.865 -6.593 1.00 57.06 94 VAL A CA 1
ATOM 736 C C . VAL A 1 94 ? 17.425 5.535 -5.438 1.00 57.06 94 VAL A C 1
ATOM 738 O O . VAL A 1 94 ? 18.602 5.243 -5.235 1.00 57.06 94 VAL A O 1
ATOM 741 N N . ASP A 1 95 ? 16.778 6.445 -4.700 1.00 64.31 95 ASP A N 1
ATOM 742 C CA . ASP A 1 95 ? 17.390 7.176 -3.581 1.00 64.31 95 ASP A CA 1
ATOM 743 C C . ASP A 1 95 ? 17.826 6.199 -2.459 1.00 64.31 95 ASP A C 1
ATOM 745 O O . ASP A 1 95 ? 16.986 5.458 -1.922 1.00 64.31 95 ASP A O 1
ATOM 749 N N . PRO A 1 96 ? 19.123 6.158 -2.091 1.00 69.88 96 PRO A N 1
ATOM 750 C CA . PRO A 1 96 ? 19.631 5.227 -1.087 1.00 69.88 96 PRO A CA 1
ATOM 751 C C . PRO A 1 96 ? 19.042 5.473 0.309 1.00 69.88 96 PRO A C 1
ATOM 753 O O . PRO A 1 96 ? 18.870 4.517 1.069 1.00 69.88 96 PRO A O 1
ATOM 756 N N . VAL A 1 97 ? 18.680 6.714 0.649 1.00 74.88 97 VAL A N 1
ATOM 757 C CA . VAL A 1 97 ? 18.100 7.053 1.959 1.00 74.88 97 VAL A CA 1
ATOM 758 C C . VAL A 1 97 ? 16.659 6.553 2.044 1.00 74.88 97 VAL A C 1
ATOM 760 O O . VAL A 1 97 ? 16.287 5.909 3.025 1.00 74.88 97 VAL A O 1
ATOM 763 N N . LEU A 1 98 ? 15.862 6.752 0.990 1.00 68.38 98 LEU A N 1
ATOM 764 C CA . LEU A 1 98 ? 14.503 6.207 0.903 1.00 68.38 98 LEU A CA 1
ATOM 765 C C . LEU A 1 98 ? 14.511 4.676 0.957 1.00 68.38 98 LEU A C 1
ATOM 767 O O . LEU A 1 98 ? 13.672 4.067 1.624 1.00 68.38 98 LEU A O 1
ATOM 771 N N . THR A 1 99 ? 15.490 4.055 0.301 1.00 73.06 99 THR A N 1
ATOM 772 C CA . THR A 1 99 ? 15.690 2.602 0.334 1.00 73.06 99 THR A CA 1
ATOM 773 C C . THR A 1 99 ? 15.996 2.127 1.755 1.00 73.06 99 THR A C 1
ATOM 775 O O . THR A 1 99 ? 15.374 1.178 2.231 1.00 73.06 99 THR A O 1
ATOM 778 N N . MET A 1 100 ? 16.880 2.820 2.480 1.00 77.94 100 MET A N 1
ATOM 779 C CA . MET A 1 100 ? 17.211 2.494 3.871 1.00 77.94 100 MET A CA 1
ATOM 780 C C . MET A 1 100 ? 15.999 2.634 4.803 1.00 77.94 100 MET A C 1
ATOM 782 O O . MET A 1 100 ? 15.719 1.716 5.576 1.00 77.94 100 MET A O 1
ATOM 786 N N . ILE A 1 101 ? 15.240 3.731 4.694 1.00 79.00 101 ILE A N 1
ATOM 787 C CA . ILE A 1 101 ? 14.005 3.940 5.470 1.00 79.00 101 ILE A CA 1
ATOM 788 C C . ILE A 1 101 ? 12.987 2.843 5.167 1.00 79.00 101 ILE A C 1
ATOM 790 O O . ILE A 1 101 ? 12.358 2.325 6.088 1.00 79.00 101 ILE A O 1
ATOM 794 N N . THR A 1 102 ? 12.852 2.461 3.897 1.00 77.88 102 THR A N 1
ATOM 795 C CA . THR A 1 102 ? 11.962 1.374 3.491 1.00 77.88 102 THR A CA 1
ATOM 796 C C . THR A 1 102 ? 12.408 0.069 4.142 1.00 77.88 102 THR A C 1
ATOM 798 O O . THR A 1 102 ? 11.638 -0.508 4.894 1.00 77.88 102 THR A O 1
ATOM 801 N N . TYR A 1 103 ? 13.655 -0.373 3.970 1.00 82.56 103 TYR A N 1
ATOM 802 C CA . TYR A 1 103 ? 14.106 -1.655 4.523 1.00 82.56 103 TYR A CA 1
ATOM 803 C C . TYR A 1 103 ? 14.078 -1.702 6.054 1.00 82.56 103 TYR A C 1
ATOM 805 O O . TYR A 1 103 ? 13.503 -2.628 6.630 1.00 82.56 103 TYR A O 1
ATOM 813 N N . VAL A 1 104 ? 14.669 -0.714 6.727 1.00 85.19 104 VAL A N 1
ATOM 814 C CA . VAL A 1 104 ? 14.760 -0.693 8.196 1.00 85.19 104 VAL A CA 1
ATOM 815 C C . VAL A 1 104 ? 13.386 -0.453 8.817 1.00 85.19 104 VAL A C 1
ATOM 817 O O . VAL A 1 104 ? 12.987 -1.164 9.741 1.00 85.19 104 VAL A O 1
ATOM 820 N N . GLY A 1 105 ? 12.631 0.507 8.283 1.00 82.81 105 GLY A N 1
ATOM 821 C CA . GLY A 1 105 ? 11.308 0.854 8.783 1.00 82.81 105 GLY A CA 1
ATOM 822 C C . GLY A 1 105 ? 10.296 -0.272 8.588 1.00 82.81 105 GLY A C 1
ATOM 823 O O . GLY A 1 105 ? 9.597 -0.631 9.538 1.00 82.81 105 GLY A O 1
ATOM 824 N N . LEU A 1 106 ? 10.228 -0.885 7.398 1.00 82.56 106 LEU A N 1
ATOM 825 C CA . LEU A 1 106 ? 9.325 -2.021 7.181 1.00 82.56 106 LEU A CA 1
ATOM 826 C C . LEU A 1 106 ? 9.742 -3.229 8.024 1.00 82.56 106 LEU A C 1
ATOM 828 O O . LEU A 1 106 ? 8.863 -3.908 8.543 1.00 82.56 106 LEU A O 1
ATOM 832 N N . SER A 1 107 ? 11.041 -3.470 8.235 1.00 87.19 107 SER A N 1
ATOM 833 C CA . SER A 1 107 ? 11.514 -4.549 9.121 1.00 87.19 107 SER A CA 1
ATOM 834 C C . SER A 1 107 ? 11.057 -4.351 10.569 1.00 87.19 107 SER A C 1
ATOM 836 O O . SER A 1 107 ? 10.572 -5.290 11.202 1.00 87.19 107 SER A O 1
ATOM 838 N N . LEU A 1 108 ? 11.138 -3.121 11.086 1.00 87.81 108 LEU A N 1
ATOM 839 C CA . LEU A 1 108 ? 10.615 -2.789 12.413 1.00 87.81 108 LEU A CA 1
ATOM 840 C C . LEU A 1 108 ? 9.088 -2.953 12.477 1.00 87.81 108 LEU A C 1
ATOM 842 O O . LEU A 1 108 ? 8.565 -3.540 13.423 1.00 87.81 108 LEU A O 1
ATOM 846 N N . SER A 1 109 ? 8.373 -2.485 11.450 1.00 87.38 109 SER A N 1
ATOM 847 C CA . SER A 1 109 ? 6.918 -2.644 11.329 1.00 87.38 109 SER A CA 1
ATOM 848 C C . SER A 1 109 ? 6.509 -4.124 11.306 1.00 87.38 109 SER A C 1
ATOM 850 O O . SER A 1 109 ? 5.586 -4.520 12.020 1.00 87.38 109 SER A O 1
ATOM 852 N N . LEU A 1 110 ? 7.241 -4.968 10.570 1.00 88.06 110 LEU A N 1
ATOM 853 C CA . LEU A 1 110 ? 7.054 -6.421 10.535 1.00 88.06 110 LEU A CA 1
ATOM 854 C C . LEU A 1 110 ? 7.243 -7.053 11.917 1.00 88.06 110 LEU A C 1
ATOM 856 O O . LEU A 1 110 ? 6.412 -7.864 12.323 1.00 88.06 110 LEU A O 1
ATOM 860 N N . LEU A 1 111 ? 8.282 -6.656 12.658 1.00 89.38 111 LEU A N 1
ATOM 861 C CA . LEU A 1 111 ? 8.509 -7.136 14.022 1.00 89.38 111 LEU A CA 1
ATOM 862 C C . LEU A 1 111 ? 7.343 -6.759 14.951 1.00 89.38 111 LEU A C 1
ATOM 864 O O . LEU A 1 111 ? 6.829 -7.615 15.671 1.00 89.38 111 LEU A O 1
ATOM 868 N N . CYS A 1 112 ? 6.874 -5.508 14.905 1.00 87.12 112 CYS A N 1
ATOM 869 C CA . CYS A 1 112 ? 5.725 -5.058 15.696 1.00 87.12 112 CYS A CA 1
ATOM 870 C C . CYS A 1 112 ? 4.436 -5.816 15.342 1.00 87.12 112 CYS A C 1
ATOM 872 O O . CYS A 1 112 ? 3.702 -6.232 16.239 1.00 87.12 112 CYS A O 1
ATOM 874 N N . LEU A 1 113 ? 4.166 -6.029 14.052 1.00 85.94 113 LEU A N 1
ATOM 875 C CA . LEU A 1 113 ? 2.996 -6.777 13.583 1.00 85.94 113 LEU A CA 1
ATOM 876 C C . LEU A 1 113 ? 3.057 -8.252 13.992 1.00 85.94 113 LEU A C 1
ATOM 878 O O . LEU A 1 113 ? 2.037 -8.814 14.394 1.00 85.94 113 LEU A O 1
ATOM 882 N N . PHE A 1 114 ? 4.242 -8.863 13.945 1.00 88.12 114 PHE A N 1
ATOM 883 C CA . PHE A 1 114 ? 4.459 -10.230 14.412 1.00 88.12 114 PHE A CA 1
ATOM 884 C C . PHE A 1 114 ? 4.177 -10.360 15.914 1.00 88.12 114 PHE A C 1
ATOM 886 O O . PHE A 1 114 ? 3.395 -11.219 16.324 1.00 88.12 114 PHE A O 1
ATOM 893 N N . LEU A 1 115 ? 4.743 -9.466 16.732 1.00 85.38 115 LEU A N 1
ATOM 894 C CA . LEU A 1 115 ? 4.497 -9.436 18.177 1.00 85.38 115 LEU A CA 1
ATOM 895 C C . LEU A 1 115 ? 3.020 -9.170 18.504 1.00 85.38 115 LEU A C 1
ATOM 897 O O . LEU A 1 115 ? 2.474 -9.798 19.412 1.00 85.38 115 LEU A O 1
ATOM 901 N N . ALA A 1 116 ? 2.347 -8.297 17.749 1.00 83.44 116 ALA A N 1
ATOM 902 C CA . ALA A 1 116 ? 0.914 -8.052 17.904 1.00 83.44 116 ALA A CA 1
ATOM 903 C C . ALA A 1 116 ? 0.087 -9.313 17.603 1.00 83.44 116 ALA A C 1
ATOM 905 O O . ALA A 1 116 ? -0.762 -9.709 18.405 1.00 83.44 116 ALA A O 1
ATOM 906 N N . ALA A 1 117 ? 0.370 -9.986 16.484 1.00 83.75 117 ALA A N 1
ATOM 907 C CA . ALA A 1 117 ? -0.313 -11.220 16.110 1.00 83.75 117 ALA A CA 1
ATOM 908 C C . ALA A 1 117 ? -0.099 -12.323 17.157 1.00 83.75 117 ALA A C 1
ATOM 910 O O . ALA A 1 117 ? -1.064 -12.959 17.583 1.00 83.75 117 ALA A O 1
ATOM 911 N N . LEU A 1 118 ? 1.139 -12.501 17.631 1.00 84.38 118 LEU A N 1
ATOM 912 C CA . LEU A 1 118 ? 1.473 -13.452 18.690 1.00 84.38 118 LEU A CA 1
ATOM 913 C C . LEU A 1 118 ? 0.702 -13.147 19.983 1.00 84.38 118 LEU A C 1
ATOM 915 O O . LEU A 1 118 ? 0.099 -14.048 20.565 1.00 84.38 118 LEU A O 1
ATOM 919 N N . THR A 1 119 ? 0.649 -11.876 20.387 1.00 80.44 119 THR A N 1
ATOM 920 C CA . THR A 1 119 ? -0.090 -11.433 21.579 1.00 80.44 119 THR A CA 1
ATOM 921 C C . THR A 1 119 ? -1.578 -11.786 21.476 1.00 80.44 119 THR A C 1
ATOM 923 O O . THR A 1 119 ? -2.141 -12.380 22.393 1.00 80.44 119 THR A O 1
ATOM 926 N N . PHE A 1 120 ? -2.229 -11.506 20.343 1.00 78.12 120 PHE A N 1
ATOM 927 C CA . PHE A 1 120 ? -3.650 -11.831 20.147 1.00 78.12 120 PHE A CA 1
ATOM 928 C C . PHE A 1 120 ? -3.940 -13.338 20.033 1.00 78.12 120 PHE A C 1
ATOM 930 O O . PHE A 1 120 ? -5.041 -13.786 20.376 1.00 78.12 120 PHE A O 1
ATOM 937 N N . LEU A 1 121 ? -2.975 -14.128 19.553 1.00 78.50 121 LEU A N 1
ATOM 938 C CA . LEU A 1 121 ? -3.093 -15.584 19.455 1.00 78.50 121 LEU A CA 1
ATOM 939 C C . LEU A 1 121 ? -2.928 -16.271 20.817 1.00 78.50 121 LEU A C 1
ATOM 941 O O . LEU A 1 121 ? -3.725 -17.152 21.148 1.00 78.50 121 LEU A O 1
ATOM 945 N N . LEU A 1 122 ? -1.927 -15.867 21.605 1.00 77.88 122 LEU A N 1
ATOM 946 C CA . LEU A 1 122 ? -1.610 -16.483 22.898 1.00 77.88 122 LEU A CA 1
ATOM 947 C C . LEU A 1 122 ? -2.555 -16.020 24.017 1.00 77.88 122 LEU A C 1
ATOM 949 O O . LEU A 1 122 ? -2.944 -16.817 24.873 1.00 77.88 122 LEU A O 1
ATOM 953 N N . CYS A 1 123 ? -3.000 -14.761 24.000 1.00 69.75 123 CYS A N 1
ATOM 954 C CA . CYS A 1 123 ? -3.879 -14.218 25.033 1.00 69.75 123 CYS A CA 1
ATOM 955 C C . CYS A 1 123 ? -5.364 -14.520 24.759 1.00 69.75 123 CYS A C 1
ATOM 957 O O . CYS A 1 123 ? -6.146 -13.649 24.369 1.00 69.75 123 CYS A O 1
ATOM 959 N N . ARG A 1 124 ? -5.783 -15.756 25.060 1.00 60.78 124 ARG A N 1
ATOM 960 C CA . ARG A 1 124 ? -7.194 -16.204 25.055 1.00 60.78 124 ARG A CA 1
ATOM 961 C C . ARG A 1 124 ? -8.181 -15.282 25.807 1.00 60.78 124 ARG A C 1
ATOM 963 O O . ARG A 1 124 ? -9.253 -15.054 25.250 1.00 60.78 124 ARG A O 1
ATOM 970 N N . PRO A 1 125 ? -7.878 -14.709 26.996 1.00 55.69 125 PRO A N 1
ATOM 971 C CA . PRO A 1 125 ? -8.847 -13.869 27.713 1.00 55.69 125 PRO A CA 1
ATOM 972 C C . PRO A 1 125 ? -9.130 -12.515 27.036 1.00 55.69 125 PRO A C 1
ATOM 974 O O . PRO A 1 125 ? -10.119 -11.867 27.362 1.00 55.69 125 PRO A O 1
ATOM 977 N N . ILE A 1 126 ? -8.308 -12.100 26.064 1.00 57.41 126 ILE A N 1
ATOM 978 C CA . ILE A 1 126 ? -8.445 -10.827 25.333 1.00 57.41 126 ILE A CA 1
ATOM 979 C C . ILE A 1 126 ? -9.158 -11.033 23.974 1.00 57.41 126 ILE A C 1
ATOM 981 O O . ILE A 1 126 ? -9.418 -10.072 23.244 1.00 57.41 126 ILE A O 1
ATOM 985 N N . GLN A 1 127 ? -9.517 -12.274 23.609 1.00 59.06 127 GLN A N 1
ATOM 986 C CA . GLN A 1 127 ? -10.138 -12.606 22.318 1.00 59.06 127 GLN A CA 1
ATOM 987 C C . GLN A 1 127 ? -11.604 -12.160 22.229 1.00 59.06 127 GLN A C 1
ATOM 989 O O . GLN A 1 127 ? -12.542 -12.941 22.368 1.00 59.06 127 GLN A O 1
ATOM 994 N N . ASN A 1 128 ? -11.786 -10.882 21.908 1.00 66.62 128 ASN A N 1
ATOM 995 C CA . ASN A 1 128 ? -13.055 -10.294 21.505 1.00 66.62 128 ASN A CA 1
ATOM 996 C C . ASN A 1 128 ? -13.153 -10.160 19.982 1.00 66.62 128 ASN A C 1
ATOM 998 O O . ASN A 1 128 ? -12.173 -10.301 19.249 1.00 66.62 128 ASN A O 1
ATOM 1002 N N . ILE A 1 129 ? -14.349 -9.828 19.492 1.00 72.38 129 ILE A N 1
ATOM 1003 C CA . ILE A 1 129 ? -14.583 -9.587 18.062 1.00 72.38 129 ILE A CA 1
ATOM 1004 C C . ILE A 1 129 ? -13.663 -8.491 17.500 1.00 72.38 129 ILE A C 1
ATOM 1006 O O . ILE A 1 129 ? -13.133 -8.661 16.411 1.00 72.38 129 ILE A O 1
ATOM 1010 N N . SER A 1 130 ? -13.389 -7.429 18.272 1.00 73.44 130 SER A N 1
ATOM 1011 C CA . SER A 1 130 ? -12.433 -6.371 17.901 1.00 73.44 130 SER A CA 1
ATOM 1012 C C . SER A 1 130 ? -11.012 -6.916 17.767 1.00 73.44 130 SER A C 1
ATOM 1014 O O . SER A 1 130 ? -10.358 -6.698 16.757 1.00 73.44 130 SER A O 1
ATOM 1016 N N . THR A 1 131 ? -10.553 -7.701 18.744 1.00 75.94 131 THR A N 1
ATOM 1017 C CA . THR A 1 131 ? -9.229 -8.339 18.743 1.00 75.94 131 THR A CA 1
ATOM 1018 C C . THR A 1 131 ? -9.062 -9.285 17.554 1.00 75.94 131 THR A C 1
ATOM 1020 O O . THR A 1 131 ? -8.011 -9.314 16.923 1.00 75.94 131 THR A O 1
ATOM 1023 N N . SER A 1 132 ? -10.122 -10.016 17.196 1.00 80.88 132 SER A N 1
AT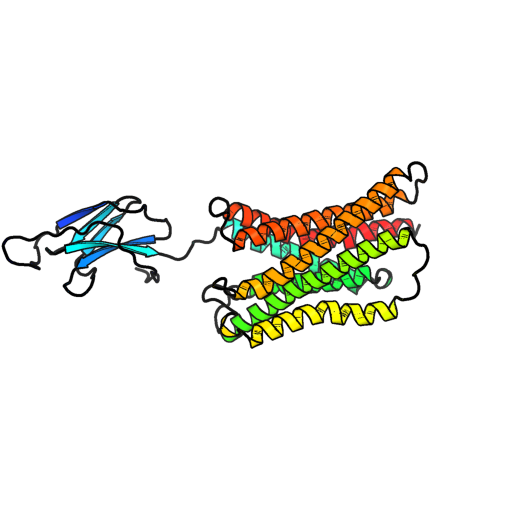OM 1024 C CA . SER A 1 132 ? -10.139 -10.875 16.011 1.00 80.88 132 SER A CA 1
ATOM 1025 C C . SER A 1 132 ? -10.020 -10.076 14.709 1.00 80.88 132 SER A C 1
ATOM 1027 O O . SER A 1 132 ? -9.359 -10.553 13.793 1.00 80.88 132 SER A O 1
ATOM 1029 N N . LEU A 1 133 ? -10.634 -8.889 14.615 1.00 84.31 133 LEU A N 1
ATOM 1030 C CA . LEU A 1 133 ? -10.492 -7.997 13.456 1.00 84.31 133 LEU A CA 1
ATOM 1031 C C . LEU A 1 133 ? -9.057 -7.468 13.342 1.00 84.31 133 LEU A C 1
ATOM 1033 O O . LEU A 1 133 ? -8.450 -7.605 12.282 1.00 84.31 133 LEU A O 1
ATOM 1037 N N . HIS A 1 134 ? -8.493 -6.952 14.441 1.00 83.50 134 HIS A N 1
ATOM 1038 C CA . HIS A 1 134 ? -7.114 -6.453 14.457 1.00 83.50 134 HIS A CA 1
ATOM 1039 C C . HIS A 1 134 ? -6.110 -7.555 14.117 1.00 83.50 134 HIS A C 1
ATOM 1041 O O . HIS A 1 134 ? -5.194 -7.315 13.343 1.00 83.50 134 HIS A O 1
ATOM 1047 N N . LEU A 1 135 ? -6.311 -8.781 14.615 1.00 86.38 135 LEU A N 1
ATOM 1048 C CA . LEU A 1 135 ? -5.465 -9.922 14.271 1.00 86.38 135 LEU A CA 1
ATOM 1049 C C . LEU A 1 135 ? -5.470 -10.209 12.761 1.00 86.38 135 LEU A C 1
ATOM 1051 O O . LEU A 1 135 ? -4.404 -10.382 12.177 1.00 86.38 135 LEU A O 1
ATOM 1055 N N . GLN A 1 136 ? -6.642 -10.257 12.118 1.00 90.19 136 GLN A N 1
ATOM 1056 C CA . GLN A 1 136 ? -6.712 -10.512 10.671 1.00 90.19 136 GLN A CA 1
ATOM 1057 C C . GLN A 1 136 ? -6.086 -9.367 9.864 1.00 90.19 136 GLN A C 1
ATOM 1059 O O . GLN A 1 136 ? -5.341 -9.632 8.920 1.00 90.19 136 GLN A O 1
ATOM 1064 N N . LEU A 1 137 ? -6.314 -8.113 10.271 1.00 89.31 137 LEU A N 1
ATOM 1065 C CA . LEU A 1 137 ? -5.659 -6.947 9.677 1.00 89.31 137 LEU A CA 1
ATOM 1066 C C . LEU A 1 137 ? -4.129 -7.035 9.807 1.00 89.31 137 LEU A C 1
ATOM 1068 O O . LEU A 1 137 ? -3.422 -6.862 8.815 1.00 89.31 137 LEU A O 1
ATOM 1072 N N . SER A 1 138 ? -3.620 -7.357 11.001 1.00 89.50 138 SER A N 1
ATOM 1073 C CA . SER A 1 138 ? -2.186 -7.516 11.261 1.00 89.50 138 SER A CA 1
ATOM 1074 C C . SER A 1 138 ? -1.565 -8.624 10.419 1.00 89.50 138 SER A C 1
ATOM 1076 O O . SER A 1 138 ? -0.496 -8.413 9.858 1.00 89.50 138 SER A O 1
ATOM 1078 N N . ILE A 1 139 ? -2.232 -9.776 10.285 1.00 90.56 139 ILE A N 1
ATOM 1079 C CA . ILE A 1 139 ? -1.756 -10.884 9.443 1.00 90.56 139 ILE A CA 1
ATOM 1080 C C . ILE A 1 139 ? -1.697 -10.456 7.971 1.00 90.56 139 ILE A C 1
ATOM 1082 O O . ILE A 1 139 ? -0.684 -10.692 7.314 1.00 90.56 139 ILE A O 1
ATOM 1086 N N . CYS A 1 140 ? -2.741 -9.796 7.455 1.00 92.56 140 CYS A N 1
ATOM 1087 C CA . CYS A 1 140 ? -2.764 -9.328 6.065 1.00 92.56 140 CYS A CA 1
ATOM 1088 C C . CYS A 1 140 ? -1.631 -8.332 5.785 1.00 92.56 140 CYS A C 1
ATOM 1090 O O . CYS A 1 140 ? -0.906 -8.496 4.807 1.00 92.56 140 CYS A O 1
ATOM 1092 N N . LEU A 1 141 ? -1.449 -7.335 6.659 1.00 89.12 141 LEU A N 1
ATOM 1093 C CA . LEU A 1 141 ? -0.388 -6.331 6.524 1.00 89.12 141 LEU A CA 1
ATOM 1094 C C . LEU A 1 141 ? 1.007 -6.942 6.675 1.00 89.12 141 LEU A C 1
ATOM 1096 O O . LEU A 1 141 ? 1.908 -6.591 5.920 1.00 89.12 141 LEU A O 1
ATOM 1100 N N . PHE A 1 142 ? 1.186 -7.881 7.606 1.00 90.62 142 PHE A N 1
ATOM 1101 C CA . PHE A 1 142 ? 2.451 -8.589 7.785 1.00 90.62 142 PHE A CA 1
ATOM 1102 C C . PHE A 1 142 ? 2.842 -9.349 6.515 1.00 90.62 142 PHE A C 1
ATOM 1104 O O . PHE A 1 142 ? 3.947 -9.173 6.007 1.00 90.62 142 PHE A O 1
ATOM 1111 N N . LEU A 1 143 ? 1.922 -10.147 5.965 1.00 91.88 143 LEU A N 1
ATOM 1112 C CA . LEU A 1 143 ? 2.167 -10.900 4.735 1.00 91.88 143 LEU A CA 1
ATOM 1113 C C . LEU A 1 143 ? 2.407 -9.969 3.540 1.00 91.88 143 LEU A C 1
ATOM 1115 O O . LEU A 1 143 ? 3.310 -10.232 2.747 1.00 91.88 143 LEU A O 1
ATOM 1119 N N . ALA A 1 144 ? 1.648 -8.873 3.429 1.00 89.69 144 ALA A N 1
ATOM 1120 C CA . ALA A 1 144 ? 1.819 -7.889 2.361 1.00 89.69 144 ALA A CA 1
ATOM 1121 C C . ALA A 1 144 ? 3.201 -7.225 2.420 1.00 89.69 144 ALA A C 1
ATOM 1123 O O . ALA A 1 144 ? 3.911 -7.205 1.420 1.00 89.69 144 ALA A O 1
ATOM 1124 N N . HIS A 1 145 ? 3.617 -6.736 3.592 1.00 86.44 145 HIS A N 1
ATOM 1125 C CA . HIS A 1 145 ? 4.924 -6.101 3.778 1.00 86.44 145 HIS A CA 1
ATOM 1126 C C . HIS A 1 145 ? 6.083 -7.081 3.586 1.00 86.44 145 HIS A C 1
ATOM 1128 O O . HIS A 1 145 ? 7.093 -6.718 2.985 1.00 86.44 145 HIS A O 1
ATOM 1134 N N . LEU A 1 146 ? 5.943 -8.327 4.046 1.00 88.31 146 LEU A N 1
ATOM 1135 C CA . LEU A 1 146 ? 6.963 -9.357 3.859 1.00 88.31 146 LEU A CA 1
ATOM 1136 C C . LEU A 1 146 ? 7.155 -9.676 2.372 1.00 88.31 146 LEU A C 1
ATOM 1138 O O . LEU A 1 146 ? 8.288 -9.729 1.891 1.00 88.31 146 LEU A O 1
ATOM 1142 N N . LEU A 1 147 ? 6.055 -9.852 1.634 1.00 88.25 147 LEU A N 1
ATOM 1143 C CA . LEU A 1 147 ? 6.096 -10.070 0.188 1.00 88.25 147 LEU A CA 1
ATOM 1144 C C . LEU A 1 147 ? 6.633 -8.847 -0.557 1.00 88.25 147 LEU A C 1
ATOM 1146 O O . LEU A 1 147 ? 7.469 -9.006 -1.440 1.00 88.25 147 LEU A O 1
ATOM 1150 N N . PHE A 1 148 ? 6.218 -7.638 -0.176 1.00 84.81 148 PHE A N 1
ATOM 1151 C CA . PHE A 1 148 ? 6.750 -6.403 -0.747 1.00 84.81 148 PHE A CA 1
ATOM 1152 C C . PHE A 1 148 ? 8.276 -6.334 -0.593 1.00 84.81 148 PHE A C 1
ATOM 1154 O O . PHE A 1 148 ? 8.977 -6.075 -1.562 1.00 84.81 148 PHE A O 1
ATOM 1161 N N . LEU A 1 149 ? 8.809 -6.647 0.590 1.00 83.50 149 LEU A N 1
ATOM 1162 C CA . LEU A 1 149 ? 10.244 -6.548 0.865 1.00 83.50 149 LEU A CA 1
ATOM 1163 C C . LEU A 1 149 ? 11.085 -7.631 0.173 1.00 83.50 149 LEU A C 1
ATOM 1165 O O . LEU A 1 149 ? 12.225 -7.387 -0.217 1.00 83.50 149 LEU A O 1
ATOM 1169 N N . THR A 1 150 ? 10.551 -8.849 0.069 1.00 82.81 150 THR A N 1
ATOM 1170 C CA . THR A 1 150 ? 11.317 -10.021 -0.394 1.00 82.81 150 THR A CA 1
ATOM 1171 C C . THR A 1 150 ? 11.129 -10.331 -1.876 1.00 82.81 150 THR A C 1
ATOM 1173 O O . THR A 1 150 ? 12.008 -10.946 -2.484 1.00 82.81 150 THR A O 1
ATOM 1176 N N . ALA A 1 151 ? 9.996 -9.930 -2.458 1.00 82.44 151 ALA A N 1
ATOM 1177 C CA . ALA A 1 151 ? 9.527 -10.457 -3.735 1.00 82.44 151 ALA A CA 1
ATOM 1178 C C . ALA A 1 151 ? 9.260 -9.385 -4.809 1.00 82.44 151 ALA A C 1
ATOM 1180 O O . ALA A 1 151 ? 9.083 -9.751 -5.970 1.00 82.44 151 ALA A O 1
ATOM 1181 N N . ILE A 1 152 ? 9.270 -8.084 -4.481 1.00 78.44 152 ILE A N 1
ATOM 1182 C CA . ILE A 1 152 ? 8.936 -7.029 -5.457 1.00 78.44 152 ILE A CA 1
ATOM 1183 C C . ILE A 1 152 ? 9.941 -6.921 -6.611 1.00 78.44 152 ILE A C 1
ATOM 1185 O O . ILE A 1 152 ? 9.533 -6.675 -7.744 1.00 78.44 152 ILE A O 1
ATOM 1189 N N . ASP A 1 153 ? 11.222 -7.184 -6.351 1.00 76.44 153 ASP A N 1
ATOM 1190 C CA . ASP A 1 153 ? 12.291 -7.118 -7.358 1.00 76.44 153 ASP A CA 1
ATOM 1191 C C . ASP A 1 153 ? 12.557 -8.472 -8.042 1.00 76.44 153 ASP A C 1
ATOM 1193 O O . ASP A 1 153 ? 13.433 -8.592 -8.899 1.00 76.44 153 ASP A O 1
ATOM 1197 N N . ARG A 1 154 ? 11.803 -9.524 -7.688 1.00 77.88 154 ARG A N 1
ATOM 1198 C CA . ARG A 1 154 ? 11.941 -10.874 -8.264 1.00 77.88 154 ARG A CA 1
ATOM 1199 C C . ARG A 1 154 ? 11.137 -11.002 -9.558 1.00 77.88 154 ARG A C 1
ATOM 1201 O O . ARG A 1 154 ? 10.144 -11.721 -9.618 1.00 77.88 154 ARG A O 1
ATOM 1208 N N . THR A 1 155 ? 11.580 -10.297 -10.597 1.00 77.06 155 THR A N 1
ATOM 1209 C CA . THR A 1 155 ? 10.877 -10.191 -11.890 1.00 77.06 155 THR A CA 1
ATOM 1210 C C . THR A 1 155 ? 10.946 -11.447 -12.764 1.00 77.06 155 THR A C 1
ATOM 1212 O O . THR A 1 155 ? 10.134 -11.601 -13.680 1.00 77.06 155 THR A O 1
ATOM 1215 N N . GLU A 1 156 ? 11.847 -12.386 -12.459 1.00 78.56 156 GLU A N 1
ATOM 1216 C CA . GLU A 1 156 ? 11.983 -13.659 -13.172 1.00 78.56 156 GLU A CA 1
ATOM 1217 C C . GLU A 1 156 ? 11.763 -14.864 -12.239 1.00 78.56 156 GLU A C 1
ATOM 1219 O O . GLU A 1 156 ? 12.336 -14.901 -11.146 1.00 78.56 156 GLU A O 1
ATOM 1224 N N . PRO A 1 157 ? 10.965 -15.875 -12.648 1.00 83.06 157 PRO A N 1
ATOM 1225 C CA . PRO A 1 157 ? 10.203 -15.987 -13.900 1.00 83.06 157 PRO A CA 1
ATOM 1226 C C . PRO A 1 157 ? 8.926 -15.121 -13.919 1.00 83.06 157 PRO A C 1
ATOM 1228 O O . PRO A 1 157 ? 8.279 -14.921 -12.892 1.00 83.06 157 PRO A O 1
ATOM 1231 N N . LYS A 1 158 ? 8.493 -14.677 -15.112 1.00 82.50 158 LYS A N 1
ATOM 1232 C CA . LYS A 1 158 ? 7.321 -13.786 -15.289 1.00 82.50 158 LYS A CA 1
ATOM 1233 C C . LYS A 1 158 ? 6.034 -14.307 -14.634 1.00 82.50 158 LYS A C 1
ATOM 1235 O O . LYS A 1 158 ? 5.257 -13.527 -14.095 1.00 82.50 158 LYS A O 1
ATOM 1240 N N . VAL A 1 159 ? 5.827 -15.626 -14.646 1.00 85.31 159 VAL A N 1
ATOM 1241 C CA . VAL A 1 159 ? 4.666 -16.272 -14.008 1.00 85.31 159 VAL A CA 1
ATOM 1242 C C . VAL A 1 159 ? 4.688 -16.069 -12.492 1.00 85.31 159 VAL A C 1
ATOM 1244 O O . VAL A 1 159 ? 3.670 -15.707 -11.910 1.00 85.31 159 VAL A O 1
ATOM 1247 N N . LEU A 1 160 ? 5.852 -16.232 -11.856 1.00 85.94 160 LEU A N 1
ATOM 1248 C CA . LEU A 1 160 ? 6.009 -16.007 -10.419 1.00 85.94 160 LEU A CA 1
ATOM 1249 C C . LEU A 1 160 ? 5.749 -14.538 -10.071 1.00 85.94 160 LEU A C 1
ATOM 1251 O O . LEU A 1 160 ? 5.013 -14.255 -9.132 1.00 85.94 160 LEU A O 1
ATOM 1255 N N . CYS A 1 161 ? 6.281 -13.616 -10.874 1.00 86.19 161 CYS A N 1
ATOM 1256 C CA . CYS A 1 161 ? 6.067 -12.182 -10.707 1.00 86.19 161 CYS A CA 1
ATOM 1257 C C . CYS A 1 161 ? 4.580 -11.790 -10.804 1.00 86.19 161 CYS A C 1
ATOM 1259 O O . CYS A 1 161 ? 4.083 -11.002 -9.998 1.00 86.19 161 CYS A O 1
ATOM 1261 N N . SER A 1 162 ? 3.845 -12.396 -11.742 1.00 87.31 162 SER A N 1
ATOM 1262 C CA . SER A 1 162 ? 2.398 -12.206 -11.897 1.00 87.31 162 SER A CA 1
ATOM 1263 C C . SER A 1 162 ? 1.610 -12.739 -10.692 1.00 87.31 162 SER A C 1
ATOM 1265 O O . SER A 1 162 ? 0.735 -12.047 -10.168 1.00 87.31 162 SER A O 1
ATOM 1267 N N . ILE A 1 163 ? 1.974 -13.922 -10.179 1.00 90.12 163 ILE A N 1
ATOM 1268 C CA . ILE A 1 163 ? 1.373 -14.498 -8.964 1.00 90.12 163 ILE A CA 1
ATOM 1269 C C . ILE A 1 163 ? 1.652 -13.606 -7.752 1.00 90.12 163 ILE A C 1
ATOM 1271 O O . ILE A 1 163 ? 0.722 -13.285 -7.015 1.00 90.12 163 ILE A O 1
ATOM 1275 N N . ILE A 1 164 ? 2.900 -13.165 -7.558 1.00 90.25 164 ILE A N 1
ATOM 1276 C CA . ILE A 1 164 ? 3.282 -12.251 -6.472 1.00 90.25 164 ILE A CA 1
ATOM 1277 C C . ILE A 1 164 ? 2.448 -10.972 -6.547 1.00 90.25 164 ILE A C 1
ATOM 1279 O O . ILE A 1 164 ? 1.859 -10.584 -5.541 1.00 90.25 164 ILE A O 1
ATOM 1283 N N . ALA A 1 165 ? 2.329 -10.362 -7.730 1.00 89.12 165 ALA A N 1
ATOM 1284 C CA . ALA A 1 165 ? 1.517 -9.165 -7.934 1.00 89.12 165 ALA A CA 1
ATOM 1285 C C . ALA A 1 165 ? 0.032 -9.411 -7.603 1.00 89.12 165 ALA A C 1
ATOM 1287 O O . ALA A 1 165 ? -0.609 -8.564 -6.982 1.00 89.12 165 ALA A O 1
ATOM 1288 N N . GLY A 1 166 ? -0.515 -10.573 -7.973 1.00 91.00 166 GLY A N 1
ATOM 1289 C CA . GLY A 1 166 ? -1.884 -10.979 -7.643 1.00 91.00 166 GLY A CA 1
ATOM 1290 C C . GLY A 1 166 ? -2.117 -11.168 -6.144 1.00 91.00 166 GLY A C 1
ATOM 1291 O O . GLY A 1 166 ? -3.094 -10.656 -5.595 1.00 91.00 166 GLY A O 1
ATOM 1292 N N . VAL A 1 167 ? -1.197 -11.853 -5.465 1.00 93.00 167 VAL A N 1
ATOM 1293 C CA . VAL A 1 167 ? -1.250 -12.072 -4.012 1.00 93.00 167 VAL A CA 1
ATOM 1294 C C . VAL A 1 167 ? -1.113 -10.749 -3.267 1.00 93.00 167 VAL A C 1
ATOM 1296 O O . VAL A 1 167 ? -1.880 -10.480 -2.347 1.00 93.00 167 VAL A O 1
ATOM 1299 N N . LEU A 1 168 ? -0.189 -9.891 -3.692 1.00 90.75 168 LEU A N 1
ATOM 1300 C CA . LEU A 1 168 ? -0.015 -8.554 -3.144 1.00 90.75 168 LEU A CA 1
ATOM 1301 C C . LEU A 1 168 ? -1.284 -7.704 -3.313 1.00 90.75 168 LEU A C 1
ATOM 1303 O O . LEU A 1 168 ? -1.761 -7.123 -2.337 1.00 90.75 168 LEU A O 1
ATOM 1307 N N . HIS A 1 169 ? -1.878 -7.693 -4.512 1.00 91.69 169 HIS A N 1
ATOM 1308 C CA . HIS A 1 169 ? -3.154 -7.021 -4.779 1.00 91.69 169 HIS A CA 1
ATOM 1309 C C . HIS A 1 169 ? -4.240 -7.492 -3.799 1.00 91.69 169 HIS A C 1
ATOM 1311 O O . HIS A 1 169 ? -4.899 -6.677 -3.149 1.00 91.69 169 HIS A O 1
ATOM 1317 N N . TYR A 1 170 ? -4.382 -8.809 -3.640 1.00 94.31 170 TYR A N 1
ATOM 1318 C CA . TYR A 1 170 ? -5.345 -9.402 -2.720 1.00 94.31 170 TYR A CA 1
ATOM 1319 C C . TYR A 1 170 ? -5.088 -9.015 -1.260 1.00 94.31 170 TYR A C 1
ATOM 1321 O O . TYR A 1 170 ? -6.016 -8.588 -0.576 1.00 94.31 170 TYR A O 1
ATOM 1329 N N . LEU A 1 171 ? -3.849 -9.128 -0.778 1.00 93.62 171 LEU A N 1
ATOM 1330 C CA . LEU A 1 171 ? -3.504 -8.864 0.621 1.00 93.62 171 LEU A CA 1
ATOM 1331 C C . LEU A 1 171 ? -3.734 -7.402 1.006 1.00 93.62 171 LEU A C 1
ATOM 1333 O O . LEU A 1 171 ? -4.299 -7.134 2.070 1.00 93.62 171 LEU A O 1
ATOM 1337 N N . TYR A 1 172 ? -3.362 -6.459 0.137 1.00 91.00 172 TYR A N 1
ATOM 1338 C CA . TYR A 1 172 ? -3.642 -5.047 0.381 1.00 91.00 172 TYR A CA 1
ATOM 1339 C C . TYR A 1 172 ? -5.147 -4.781 0.383 1.00 91.00 172 TYR A C 1
ATOM 1341 O O . TYR A 1 172 ? -5.656 -4.190 1.334 1.00 91.00 172 TYR A O 1
ATOM 1349 N N . LEU A 1 173 ? -5.898 -5.280 -0.598 1.00 91.69 173 LEU A N 1
ATOM 1350 C CA . LEU A 1 173 ? -7.349 -5.082 -0.653 1.00 91.69 173 LEU A CA 1
ATOM 1351 C C . LEU A 1 173 ? -8.091 -5.746 0.527 1.00 91.69 173 LEU A C 1
ATOM 1353 O O . LEU A 1 173 ? -9.049 -5.186 1.071 1.00 91.69 173 LEU A O 1
ATOM 1357 N N . ALA A 1 174 ? -7.609 -6.901 0.988 1.00 94.25 174 ALA A N 1
ATOM 1358 C CA . ALA A 1 174 ? -8.073 -7.544 2.212 1.00 94.25 174 ALA A CA 1
ATOM 1359 C C . ALA A 1 174 ? -7.791 -6.681 3.440 1.00 94.25 174 ALA A C 1
ATOM 1361 O O . ALA A 1 174 ? -8.696 -6.478 4.247 1.00 94.25 174 ALA A O 1
ATOM 1362 N N . SER A 1 175 ? -6.595 -6.097 3.554 1.00 91.25 175 SER A N 1
ATOM 1363 C CA . SER A 1 175 ? -6.275 -5.172 4.649 1.00 91.25 175 SER A CA 1
ATOM 1364 C C . SER A 1 175 ? -7.253 -3.989 4.702 1.00 91.25 175 SER A C 1
ATOM 1366 O O . SER A 1 175 ? -7.763 -3.659 5.772 1.00 91.25 175 SER A O 1
ATOM 1368 N N . PHE A 1 176 ? -7.639 -3.432 3.549 1.00 90.00 176 PHE A N 1
ATOM 1369 C CA . PHE A 1 176 ? -8.644 -2.369 3.482 1.00 90.00 176 PHE A CA 1
ATOM 1370 C C . PHE A 1 176 ? -10.032 -2.813 3.913 1.00 90.00 176 PHE A C 1
ATOM 1372 O O . PHE A 1 176 ? -10.722 -2.094 4.635 1.00 90.00 176 PHE A O 1
ATOM 1379 N N . THR A 1 177 ? -10.445 -4.003 3.493 1.00 92.88 177 THR A N 1
ATOM 1380 C CA . THR A 1 177 ? -11.756 -4.543 3.859 1.00 92.88 177 THR A CA 1
ATOM 1381 C C . THR A 1 177 ? -11.815 -4.854 5.360 1.00 92.88 177 THR A C 1
ATOM 1383 O O . THR A 1 177 ? -12.809 -4.547 6.020 1.00 92.88 177 THR A O 1
ATOM 1386 N N . TRP A 1 178 ? -10.732 -5.379 5.943 1.00 92.00 178 TRP A N 1
ATOM 1387 C CA . TRP A 1 178 ? -10.614 -5.571 7.392 1.00 92.00 178 TRP A CA 1
ATOM 1388 C C . TRP A 1 178 ? -10.627 -4.251 8.160 1.00 92.00 178 TRP A C 1
ATOM 1390 O O . TRP A 1 178 ? -11.306 -4.146 9.180 1.00 92.00 178 TRP A O 1
ATOM 1400 N N . MET A 1 179 ? -9.961 -3.224 7.642 1.00 89.06 179 MET A N 1
ATOM 1401 C CA . MET A 1 179 ? -9.999 -1.882 8.216 1.00 89.06 179 MET A CA 1
ATOM 1402 C C . MET A 1 179 ? -11.397 -1.250 8.131 1.00 89.06 179 MET A C 1
ATOM 1404 O O . MET A 1 179 ? -11.827 -0.607 9.082 1.00 89.06 179 MET A O 1
ATOM 1408 N N . LEU A 1 180 ? -12.155 -1.488 7.052 1.00 90.25 180 LEU A N 1
ATOM 1409 C CA . LEU A 1 180 ? -13.570 -1.103 6.961 1.00 90.25 180 LEU A CA 1
ATOM 1410 C C . LEU A 1 180 ? -14.424 -1.769 8.039 1.00 90.25 180 LEU A C 1
ATOM 1412 O O . LEU A 1 180 ? -15.247 -1.116 8.681 1.00 90.25 180 LEU A O 1
ATOM 1416 N N . LEU A 1 181 ? -14.221 -3.067 8.254 1.00 89.50 181 LEU A N 1
ATOM 1417 C CA . LEU A 1 181 ? -14.905 -3.810 9.309 1.00 89.50 181 LEU A CA 1
ATOM 1418 C C . LEU A 1 181 ? -14.516 -3.305 10.704 1.00 89.50 181 LEU A C 1
ATOM 1420 O O . LEU A 1 181 ? -15.370 -3.248 11.590 1.00 89.50 181 LEU A O 1
ATOM 1424 N N . GLU A 1 182 ? -13.262 -2.898 10.895 1.00 85.44 182 GLU A N 1
ATOM 1425 C CA . GLU A 1 182 ? -12.789 -2.244 12.115 1.00 85.44 182 GLU A CA 1
ATOM 1426 C C . GLU A 1 182 ? -13.473 -0.884 12.332 1.00 85.44 182 GLU A C 1
ATOM 1428 O O . GLU A 1 182 ? -14.016 -0.641 13.412 1.00 85.44 182 GLU A O 1
ATOM 1433 N N . GLY A 1 183 ? -13.531 -0.028 11.305 1.00 86.56 183 GLY A N 1
ATOM 1434 C CA . GLY A 1 183 ? -14.235 1.258 11.349 1.00 86.56 183 GLY A CA 1
ATOM 1435 C C . GLY A 1 183 ? -15.726 1.100 11.652 1.00 86.56 183 GLY A C 1
ATOM 1436 O O . GLY A 1 183 ? -16.264 1.783 12.528 1.00 86.56 183 GLY A O 1
ATOM 1437 N N . LEU A 1 184 ? -16.384 0.127 11.015 1.00 87.50 184 LEU A N 1
ATOM 1438 C CA . LEU A 1 184 ? -17.775 -0.228 11.296 1.00 87.50 184 LEU A CA 1
ATOM 1439 C C . LEU A 1 184 ? -17.954 -0.719 12.740 1.00 87.50 184 LEU A C 1
ATOM 1441 O O . LEU A 1 184 ? -18.904 -0.325 13.418 1.00 87.50 184 LEU A O 1
ATOM 1445 N N . GLN A 1 185 ? -17.058 -1.575 13.233 1.00 83.44 185 GLN A N 1
ATOM 1446 C CA . GLN A 1 185 ? -17.118 -2.084 14.602 1.00 83.44 185 GLN A CA 1
ATOM 1447 C C . GLN A 1 185 ? -16.928 -0.961 15.630 1.00 83.44 185 GLN A C 1
ATOM 1449 O O . GLN A 1 185 ? -17.647 -0.945 16.633 1.00 83.44 185 GLN A O 1
ATOM 1454 N N . LEU A 1 186 ? -16.021 -0.012 15.386 1.00 81.94 186 LEU A N 1
ATOM 1455 C CA . LEU A 1 186 ? -15.821 1.161 16.239 1.00 81.94 186 LEU A CA 1
ATOM 1456 C C . LEU A 1 186 ? -17.075 2.048 16.261 1.00 81.94 186 LEU A C 1
ATOM 1458 O O . LEU A 1 186 ? -17.582 2.370 17.339 1.00 81.94 186 LEU A O 1
ATOM 1462 N N . PHE A 1 187 ? -17.624 2.361 15.086 1.00 84.31 187 PHE A N 1
ATOM 1463 C CA . PHE A 1 187 ? -18.852 3.145 14.942 1.00 84.31 187 PHE A CA 1
ATOM 1464 C C . PHE A 1 187 ? -20.036 2.503 15.677 1.00 84.31 187 PHE A C 1
ATOM 1466 O O . PHE A 1 187 ? -20.728 3.162 16.458 1.00 84.31 187 PHE A O 1
ATOM 1473 N N . LEU A 1 188 ? -20.246 1.197 15.486 1.00 81.12 188 LEU A N 1
ATOM 1474 C CA . LEU A 1 188 ? -21.298 0.454 16.178 1.00 81.12 188 LEU A CA 1
ATOM 1475 C C . LEU A 1 188 ? -21.064 0.415 17.689 1.00 81.12 188 LEU A C 1
ATOM 1477 O O . LEU A 1 188 ? -22.021 0.551 18.441 1.00 81.12 188 LEU A O 1
ATOM 1481 N N . THR A 1 189 ? -19.820 0.270 18.149 1.00 76.50 189 THR A N 1
ATOM 1482 C CA . THR A 1 189 ? -19.499 0.277 19.586 1.00 76.50 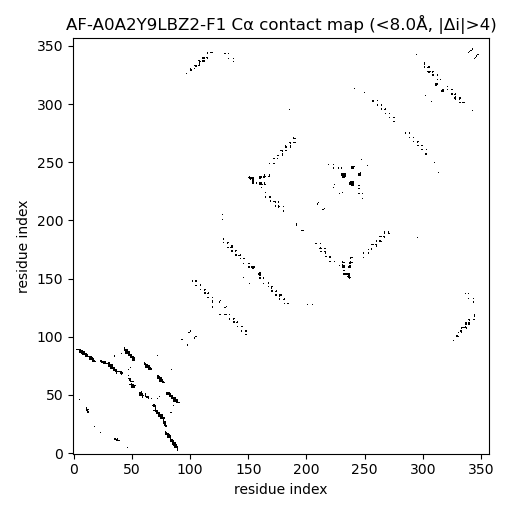189 THR A CA 1
ATOM 1483 C C . THR A 1 189 ? -19.897 1.610 20.221 1.00 76.50 189 THR A C 1
ATOM 1485 O O . THR A 1 189 ? -20.584 1.616 21.240 1.00 76.50 189 THR A O 1
ATOM 1488 N N . VAL A 1 190 ? -19.564 2.738 19.587 1.00 76.06 190 VAL A N 1
ATOM 1489 C CA . VAL A 1 190 ? -19.918 4.078 20.087 1.00 76.06 190 VAL A CA 1
ATOM 1490 C C . VAL A 1 190 ? -21.421 4.351 20.004 1.00 76.06 190 VAL A C 1
ATOM 1492 O O . VAL A 1 190 ? -21.998 4.900 20.942 1.00 76.06 190 VAL A O 1
ATOM 1495 N N . LYS A 1 191 ? -22.096 3.921 18.933 1.00 74.38 191 LYS A N 1
ATOM 1496 C CA . LYS A 1 191 ? -23.555 4.059 18.815 1.00 74.38 191 LYS A CA 1
ATOM 1497 C C . LYS A 1 191 ? -24.301 3.189 19.834 1.00 74.38 191 LYS A C 1
ATOM 1499 O O . LYS A 1 191 ? -25.289 3.638 20.409 1.00 74.38 191 LYS A O 1
ATOM 1504 N N . ASN A 1 192 ? -23.814 1.979 20.097 1.00 69.56 192 ASN A N 1
ATOM 1505 C CA . ASN A 1 192 ? -24.413 1.053 21.059 1.00 69.56 192 ASN A CA 1
ATOM 1506 C C . ASN A 1 192 ? -24.204 1.496 22.513 1.00 69.56 192 ASN A C 1
ATOM 1508 O O . ASN A 1 192 ? -25.061 1.225 23.344 1.00 69.56 192 ASN A O 1
ATOM 1512 N N . LEU A 1 193 ? -23.150 2.260 22.835 1.00 58.50 193 LEU A N 1
ATOM 1513 C CA . LEU A 1 193 ? -23.047 2.930 24.144 1.00 58.50 193 LEU A CA 1
ATOM 1514 C C . LEU A 1 193 ? -24.227 3.887 24.413 1.00 58.50 193 LEU A C 1
ATOM 1516 O O . LEU A 1 193 ? -24.508 4.194 25.569 1.00 58.50 193 LEU A O 1
ATOM 1520 N N . LYS A 1 194 ? -24.933 4.339 23.367 1.00 52.03 194 LYS A N 1
ATOM 1521 C CA . LYS A 1 194 ? -26.138 5.177 23.463 1.00 52.03 194 LYS A CA 1
ATOM 1522 C C . LYS A 1 194 ? -27.440 4.368 23.576 1.00 52.03 194 LYS A C 1
ATOM 1524 O O . LYS A 1 194 ? -28.440 4.909 24.032 1.00 52.03 194 LYS A O 1
ATOM 1529 N N . VAL A 1 195 ? -27.453 3.100 23.156 1.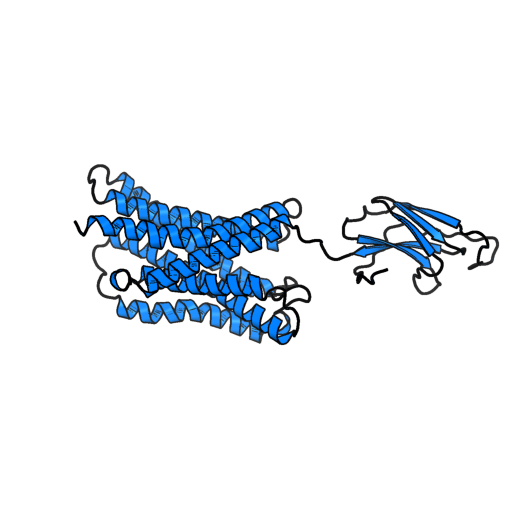00 50.00 195 VAL A N 1
ATOM 1530 C CA . VAL A 1 195 ? -28.651 2.242 23.100 1.00 50.00 195 VAL A CA 1
ATOM 1531 C C . VAL A 1 195 ? -28.309 0.912 23.771 1.00 50.00 195 VAL A C 1
ATOM 1533 O O . VAL A 1 195 ? -27.710 0.035 23.157 1.00 50.00 195 VAL A O 1
ATOM 1536 N N . ALA A 1 196 ? -28.650 0.789 25.054 1.00 41.84 196 ALA A N 1
ATOM 1537 C CA . ALA A 1 196 ? -28.201 -0.246 25.990 1.00 41.84 196 ALA A CA 1
ATOM 1538 C C . ALA A 1 196 ? -28.672 -1.695 25.705 1.00 41.84 196 ALA A C 1
ATOM 1540 O O . ALA A 1 196 ? -28.928 -2.444 26.640 1.00 41.84 196 ALA A O 1
ATOM 1541 N N . ASN A 1 197 ? -28.801 -2.136 24.451 1.00 44.19 197 ASN A N 1
ATOM 1542 C CA . ASN A 1 197 ? -29.324 -3.471 24.160 1.00 44.19 197 ASN A CA 1
ATOM 1543 C C . ASN A 1 197 ? -28.815 -4.047 22.829 1.00 44.19 197 ASN A C 1
ATOM 1545 O O . ASN A 1 197 ? -29.466 -3.891 21.802 1.00 44.19 197 ASN A O 1
ATOM 1549 N N . TYR A 1 198 ? -27.661 -4.734 22.841 1.00 45.22 198 TYR A N 1
ATOM 1550 C CA . TYR A 1 198 ? -27.299 -5.714 21.796 1.00 45.22 198 TYR A CA 1
ATOM 1551 C C . TYR A 1 198 ? -26.085 -6.595 22.176 1.00 45.22 198 TYR A C 1
ATOM 1553 O O . TYR A 1 198 ? -25.101 -6.678 21.441 1.00 45.22 198 TYR A O 1
ATOM 1561 N N . ILE A 1 199 ? -26.096 -7.245 23.345 1.00 43.69 199 ILE A N 1
ATOM 1562 C CA . ILE A 1 199 ? -24.993 -8.151 23.747 1.00 43.69 199 ILE A CA 1
ATOM 1563 C C . ILE A 1 199 ? -25.171 -9.584 23.182 1.00 43.69 199 ILE A C 1
ATOM 1565 O O . ILE A 1 199 ? -24.226 -10.368 23.160 1.00 43.69 199 ILE A O 1
ATOM 1569 N N . SER A 1 200 ? -26.320 -9.927 22.586 1.00 39.81 200 SER A N 1
ATOM 1570 C CA . SER A 1 200 ? -26.645 -11.313 22.194 1.00 39.81 200 SER A CA 1
ATOM 1571 C C . SER A 1 200 ? -26.647 -11.578 20.676 1.00 39.81 200 SER A C 1
ATOM 1573 O O . SER A 1 200 ? -27.659 -11.962 20.100 1.00 39.81 200 SER A O 1
ATOM 1575 N N . ALA A 1 201 ? -25.517 -11.371 19.985 1.00 47.56 201 ALA A N 1
ATOM 1576 C CA . ALA A 1 201 ? -25.377 -11.794 18.573 1.00 47.56 201 ALA A CA 1
ATOM 1577 C C . ALA A 1 201 ? -23.946 -12.175 18.133 1.00 47.56 201 ALA A C 1
ATOM 1579 O O . ALA A 1 201 ? -23.653 -12.262 16.937 1.00 47.56 201 ALA A O 1
ATOM 1580 N N . GLY A 1 202 ? -23.025 -12.402 19.077 1.00 52.62 202 GLY A N 1
ATOM 1581 C CA . GLY A 1 202 ? -21.590 -12.559 18.792 1.00 52.62 202 GLY A CA 1
ATOM 1582 C C . GLY A 1 202 ? -21.229 -13.707 17.835 1.00 52.62 202 GLY A C 1
ATOM 1583 O O . GLY A 1 202 ? -20.310 -13.566 17.029 1.00 52.62 202 GLY A O 1
ATOM 1584 N N . LYS A 1 203 ? -21.976 -14.822 17.857 1.00 50.62 203 LYS A N 1
ATOM 1585 C CA . LYS A 1 203 ? -21.726 -15.974 16.966 1.00 50.62 203 LYS A CA 1
ATOM 1586 C C . LYS A 1 203 ? -22.241 -15.755 15.542 1.00 50.62 203 LYS A C 1
ATOM 1588 O O . LYS A 1 203 ? -21.527 -16.072 14.593 1.00 50.62 203 LYS A O 1
ATOM 1593 N N . PHE A 1 204 ? -23.434 -15.174 15.387 1.00 46.66 204 PHE A N 1
ATOM 1594 C CA . PHE A 1 204 ? -24.014 -14.901 14.068 1.00 46.66 204 PHE A CA 1
ATOM 1595 C C . PHE A 1 204 ? -23.168 -13.862 13.319 1.00 46.66 204 PHE A C 1
ATOM 1597 O O . PHE A 1 204 ? -22.820 -14.067 12.162 1.00 46.66 204 PHE A O 1
ATOM 1604 N N . LYS A 1 205 ? -22.691 -12.820 14.016 1.00 63.88 205 LYS A N 1
ATOM 1605 C CA . LYS A 1 205 ? -21.838 -11.768 13.438 1.00 63.88 205 LYS A CA 1
ATOM 1606 C C . LYS A 1 205 ? -20.501 -12.305 12.896 1.00 63.88 205 LYS A C 1
ATOM 1608 O O . LYS A 1 205 ? -20.086 -11.921 11.806 1.00 63.88 205 LYS A O 1
ATOM 1613 N N . ARG A 1 206 ? -19.840 -13.236 13.604 1.00 64.06 206 ARG A N 1
ATOM 1614 C CA . ARG A 1 206 ? -18.537 -13.800 13.186 1.00 64.06 206 ARG A CA 1
ATOM 1615 C C . ARG A 1 206 ? -18.624 -14.595 11.879 1.00 64.06 206 ARG A C 1
ATOM 1617 O O . ARG A 1 206 ? -17.696 -14.523 11.078 1.00 64.06 206 ARG A O 1
ATOM 1624 N N . ARG A 1 207 ? -19.733 -15.306 11.637 1.00 71.62 207 ARG A N 1
ATOM 1625 C CA . ARG A 1 207 ? -19.922 -16.108 10.415 1.00 71.62 207 ARG A CA 1
ATOM 1626 C C . ARG A 1 207 ? -20.044 -15.256 9.148 1.00 71.62 207 ARG A C 1
ATOM 1628 O O . ARG A 1 207 ? -19.638 -15.732 8.100 1.00 71.62 207 ARG A O 1
ATOM 1635 N N . PHE A 1 208 ? -20.531 -14.017 9.244 1.00 77.44 208 PHE A N 1
ATOM 1636 C CA . PHE A 1 208 ? -20.632 -13.098 8.098 1.00 77.44 208 PHE A CA 1
ATOM 1637 C C . PHE A 1 208 ? -19.401 -12.195 7.921 1.00 77.44 208 PHE A C 1
ATOM 1639 O O . PHE A 1 208 ? -19.067 -11.840 6.795 1.00 77.44 208 PHE A O 1
ATOM 1646 N N . ILE A 1 209 ? -18.685 -11.869 9.003 1.00 82.81 209 ILE A N 1
ATOM 1647 C CA . ILE A 1 209 ? -17.499 -10.995 8.962 1.00 82.81 209 ILE A CA 1
ATOM 1648 C C . ILE A 1 209 ? -16.359 -11.590 8.124 1.00 82.81 209 ILE A C 1
ATOM 1650 O O . ILE A 1 209 ? -15.766 -10.879 7.321 1.00 82.81 209 ILE A O 1
ATOM 1654 N N . TYR A 1 210 ? -16.052 -12.880 8.287 1.00 85.12 210 TYR A N 1
ATOM 1655 C CA . TYR A 1 210 ? -14.942 -13.523 7.570 1.00 85.12 210 TYR A CA 1
ATOM 1656 C C . TYR A 1 210 ? -15.179 -13.646 6.055 1.00 85.12 210 TYR A C 1
ATOM 1658 O O . TYR A 1 210 ? -14.297 -13.244 5.293 1.00 85.12 210 TYR A O 1
ATOM 1666 N N . PRO A 1 211 ? -16.351 -14.129 5.591 1.00 87.19 211 PRO A N 1
ATOM 1667 C CA . PRO A 1 211 ? -16.690 -14.113 4.172 1.00 87.19 211 PRO A CA 1
ATOM 1668 C C . PRO A 1 211 ? -16.704 -12.704 3.582 1.00 87.19 211 PRO A C 1
ATOM 1670 O O . PRO A 1 211 ? -16.285 -12.533 2.448 1.00 87.19 211 PRO A O 1
ATOM 1673 N N . PHE A 1 212 ? -17.133 -11.688 4.336 1.00 88.31 212 PHE A N 1
ATOM 1674 C CA . PHE A 1 212 ? -17.096 -10.305 3.857 1.00 88.31 212 PHE A CA 1
ATOM 1675 C C . PHE A 1 212 ? -15.655 -9.784 3.732 1.00 88.31 212 PHE A C 1
ATOM 1677 O O . PHE A 1 212 ? -15.282 -9.259 2.686 1.00 88.31 212 PHE A O 1
ATOM 1684 N N . GLY A 1 213 ? -14.838 -9.986 4.772 1.00 87.94 213 GLY A N 1
ATOM 1685 C CA . GLY A 1 213 ? -13.459 -9.501 4.860 1.00 87.94 213 GLY A CA 1
ATOM 1686 C C . GLY A 1 213 ? -12.531 -10.057 3.782 1.00 87.94 213 GLY A C 1
ATOM 1687 O O . GLY A 1 213 ? -11.752 -9.307 3.204 1.00 87.94 213 GLY A O 1
ATOM 1688 N N . TYR A 1 214 ? -12.637 -11.354 3.481 1.00 93.75 214 TYR A N 1
ATOM 1689 C CA . TYR A 1 214 ? -11.804 -12.009 2.465 1.00 93.75 214 TYR A CA 1
ATOM 1690 C C . TYR A 1 214 ? -12.503 -12.189 1.113 1.00 93.75 214 TYR A C 1
ATOM 1692 O O . TYR A 1 214 ? -11.844 -12.177 0.075 1.00 93.75 214 TYR A O 1
ATOM 1700 N N . GLY A 1 215 ? -13.830 -12.322 1.098 1.00 93.06 215 GLY A N 1
ATOM 1701 C CA . GLY A 1 215 ? -14.588 -12.589 -0.124 1.00 93.06 215 GLY A CA 1
ATOM 1702 C C . GLY A 1 215 ? -14.635 -11.400 -1.076 1.00 93.06 215 GLY A C 1
ATOM 1703 O O . GLY A 1 215 ? -14.430 -11.593 -2.269 1.00 93.06 215 GLY A O 1
ATOM 1704 N N . ILE A 1 216 ? -14.836 -10.173 -0.577 1.00 92.25 216 ILE A N 1
ATOM 1705 C CA . ILE A 1 216 ? -14.848 -8.975 -1.437 1.00 92.25 216 ILE A CA 1
ATOM 1706 C C . ILE A 1 216 ? -13.508 -8.802 -2.178 1.00 92.25 216 ILE A C 1
ATOM 1708 O O . ILE A 1 216 ? -13.529 -8.733 -3.410 1.00 92.25 216 ILE A O 1
ATOM 1712 N N . PRO A 1 217 ? -12.345 -8.806 -1.493 1.00 94.44 217 PRO A N 1
ATOM 1713 C CA . PRO A 1 217 ? -11.050 -8.782 -2.166 1.00 94.44 217 PRO A CA 1
ATOM 1714 C C . PRO A 1 217 ? -10.858 -9.929 -3.158 1.00 94.44 217 PRO A C 1
ATOM 1716 O O . PRO A 1 217 ? -10.343 -9.706 -4.252 1.00 94.44 217 PRO A O 1
ATOM 1719 N N . ALA A 1 218 ? -11.287 -11.146 -2.802 1.00 94.50 218 ALA A N 1
ATOM 1720 C CA . ALA A 1 218 ? -11.149 -12.314 -3.668 1.00 94.50 218 ALA A CA 1
ATOM 1721 C C . ALA A 1 218 ? -11.939 -12.152 -4.971 1.00 94.50 218 ALA A C 1
ATOM 1723 O O . ALA A 1 218 ? -11.402 -12.424 -6.040 1.00 94.50 218 ALA A O 1
ATOM 1724 N N . VAL A 1 219 ? -13.181 -11.662 -4.898 1.00 94.25 219 VAL A N 1
ATOM 1725 C CA . VAL A 1 219 ? -14.014 -11.405 -6.081 1.00 94.25 219 VAL A CA 1
ATOM 1726 C C . VAL A 1 219 ? -13.369 -10.344 -6.969 1.00 94.25 219 VAL A C 1
ATOM 1728 O O . VAL A 1 219 ? -13.220 -10.569 -8.167 1.00 94.25 219 VAL A O 1
ATOM 1731 N N . ILE A 1 220 ? -12.929 -9.219 -6.398 1.00 92.25 220 ILE A N 1
ATOM 1732 C CA . ILE A 1 220 ? -12.303 -8.127 -7.162 1.00 92.25 220 ILE A CA 1
ATOM 1733 C C . ILE A 1 220 ? -11.034 -8.614 -7.872 1.00 92.25 220 ILE A C 1
ATOM 1735 O O . ILE A 1 220 ? -10.853 -8.358 -9.065 1.00 92.25 220 ILE A O 1
ATOM 1739 N N . VAL A 1 221 ? -10.171 -9.353 -7.171 1.00 92.38 221 VAL A N 1
ATOM 1740 C CA . VAL A 1 221 ? -8.936 -9.894 -7.754 1.00 92.38 221 VAL A CA 1
ATOM 1741 C C . VAL A 1 221 ? -9.234 -10.977 -8.788 1.00 92.38 221 VAL A C 1
ATOM 1743 O O . VAL A 1 221 ? -8.593 -10.982 -9.833 1.00 92.38 221 VAL A O 1
ATOM 1746 N N . ALA A 1 222 ? -10.224 -11.843 -8.564 1.00 92.06 222 ALA A N 1
ATOM 1747 C CA . ALA A 1 222 ? -10.620 -12.865 -9.532 1.00 92.06 222 ALA A CA 1
ATOM 1748 C C . ALA A 1 222 ? -11.142 -12.244 -10.837 1.00 92.06 222 ALA A C 1
ATOM 1750 O O . ALA A 1 222 ? -10.713 -12.644 -11.919 1.00 92.06 222 ALA A O 1
ATOM 1751 N N . VAL A 1 223 ? -12.003 -11.222 -10.748 1.00 91.56 223 VAL A N 1
ATOM 1752 C CA . VAL A 1 223 ? -12.476 -10.474 -11.926 1.00 91.56 223 VAL A CA 1
ATOM 1753 C C . VAL A 1 223 ? -11.312 -9.761 -12.619 1.00 91.56 223 VAL A C 1
ATOM 1755 O O . VAL A 1 223 ? -11.181 -9.837 -13.838 1.00 91.56 223 VAL A O 1
ATOM 1758 N N . SER A 1 224 ? -10.420 -9.128 -11.855 1.00 88.94 224 SER A N 1
ATOM 1759 C CA . SER A 1 224 ? -9.236 -8.446 -12.397 1.00 88.94 224 SER A CA 1
ATOM 1760 C C . SER A 1 224 ? -8.294 -9.398 -13.134 1.00 88.94 224 SER A C 1
ATOM 1762 O O . SER A 1 224 ? -7.825 -9.086 -14.226 1.00 88.94 224 SER A O 1
ATOM 1764 N N . ALA A 1 225 ? -8.033 -10.572 -12.558 1.00 87.69 225 ALA A N 1
ATOM 1765 C CA . ALA A 1 225 ? -7.198 -11.605 -13.157 1.00 87.69 225 ALA A CA 1
ATOM 1766 C C . ALA A 1 225 ? -7.848 -12.203 -14.410 1.00 87.69 225 ALA A C 1
ATOM 1768 O O . ALA A 1 225 ? -7.162 -12.396 -15.412 1.00 87.69 225 ALA A O 1
ATOM 1769 N N . GLY A 1 226 ? -9.166 -12.425 -14.388 1.00 86.38 226 GLY A N 1
ATOM 1770 C CA . GLY A 1 226 ? -9.913 -12.924 -15.544 1.00 86.38 226 GLY A CA 1
ATOM 1771 C C . GLY A 1 226 ? -9.914 -11.954 -16.729 1.00 86.38 226 GLY A C 1
ATOM 1772 O O . GLY A 1 226 ? -9.769 -12.384 -17.869 1.00 86.38 226 GLY A O 1
ATOM 1773 N N . LEU A 1 227 ? -10.026 -10.647 -16.469 1.00 84.25 227 LEU A N 1
ATOM 1774 C CA . LEU A 1 227 ? -10.072 -9.615 -17.513 1.00 84.25 227 LEU A CA 1
ATOM 1775 C C . LEU A 1 227 ? -8.686 -9.150 -17.994 1.00 84.25 227 LEU A C 1
ATOM 1777 O O . LEU A 1 227 ? -8.585 -8.590 -19.084 1.00 84.25 227 LEU A O 1
ATOM 1781 N N . GLY A 1 228 ? -7.627 -9.339 -17.199 1.00 76.31 228 GLY A N 1
ATOM 1782 C CA . GLY A 1 228 ? -6.340 -8.675 -17.434 1.00 76.31 228 GLY A CA 1
ATOM 1783 C C . GLY A 1 228 ? -5.122 -9.374 -16.834 1.00 76.31 228 GLY A C 1
ATOM 1784 O O . GLY A 1 228 ? -4.262 -8.706 -16.262 1.00 76.31 228 GLY A O 1
ATOM 1785 N N . HIS A 1 229 ? -5.009 -10.701 -16.968 1.00 75.25 229 HIS A N 1
ATOM 1786 C CA . HIS A 1 229 ? -3.865 -11.472 -16.448 1.00 75.25 229 HIS A CA 1
ATOM 1787 C C . HIS A 1 229 ? -2.492 -10.945 -16.918 1.00 75.25 229 HIS A C 1
ATOM 1789 O O . HIS A 1 229 ? -1.525 -10.975 -16.160 1.00 75.25 229 HIS A O 1
ATOM 1795 N N . THR A 1 230 ? -2.405 -10.397 -18.135 1.00 74.38 230 THR A N 1
ATOM 1796 C CA . THR A 1 230 ? -1.171 -9.826 -18.703 1.00 74.38 230 THR A CA 1
ATOM 1797 C C . THR A 1 230 ? -0.736 -8.511 -18.052 1.00 74.38 230 THR A C 1
ATOM 1799 O O . THR A 1 230 ? 0.385 -8.067 -18.282 1.00 74.38 230 THR A O 1
ATOM 1802 N N . SER A 1 231 ? -1.603 -7.866 -17.266 1.00 80.00 231 SER A N 1
ATOM 1803 C CA . SER A 1 231 ? -1.323 -6.591 -16.586 1.00 80.00 231 SER A CA 1
ATOM 1804 C C . SER A 1 231 ? -0.784 -6.762 -15.158 1.00 80.00 231 SER A C 1
ATOM 1806 O O . SER A 1 231 ? -0.460 -5.766 -14.503 1.00 80.00 231 SER A O 1
ATOM 1808 N N . TYR A 1 232 ? -0.669 -8.006 -14.679 1.00 79.75 232 TYR A N 1
ATOM 1809 C CA . TYR A 1 232 ? -0.035 -8.351 -13.407 1.00 79.75 232 TYR A CA 1
ATOM 1810 C C . TYR A 1 232 ? 1.465 -8.598 -13.593 1.00 79.75 232 TYR A C 1
ATOM 1812 O O . TYR A 1 232 ? 1.863 -9.617 -14.162 1.00 79.75 232 TYR A O 1
ATOM 1820 N N . GLY A 1 233 ? 2.285 -7.694 -13.054 1.00 74.31 233 GLY A N 1
ATOM 1821 C CA . GLY A 1 233 ? 3.741 -7.704 -13.185 1.00 74.31 233 GLY A CA 1
ATOM 1822 C C . GLY A 1 233 ? 4.233 -6.703 -14.233 1.00 74.31 233 GLY A C 1
ATOM 1823 O O . GLY A 1 233 ? 3.597 -6.486 -15.264 1.00 74.31 233 GLY A O 1
ATOM 1824 N N . THR A 1 234 ? 5.385 -6.089 -13.970 1.00 71.69 234 THR A N 1
ATOM 1825 C CA . THR A 1 234 ? 6.098 -5.213 -14.914 1.00 71.69 234 THR A CA 1
ATOM 1826 C C . THR A 1 234 ? 7.535 -5.701 -15.100 1.00 71.69 234 THR A C 1
ATOM 1828 O O . THR A 1 234 ? 8.014 -6.536 -14.338 1.00 71.69 234 THR A O 1
ATOM 1831 N N . GLU A 1 235 ? 8.251 -5.174 -16.097 1.00 66.88 235 GLU A N 1
ATOM 1832 C CA . GLU A 1 235 ? 9.662 -5.535 -16.322 1.00 66.88 235 GLU A CA 1
ATOM 1833 C C . GLU A 1 235 ? 10.603 -5.061 -15.203 1.00 66.88 235 GLU A C 1
ATOM 1835 O O . GLU A 1 235 ? 11.743 -5.515 -15.128 1.00 66.88 235 GLU A O 1
ATOM 1840 N N . THR A 1 236 ? 10.157 -4.129 -14.356 1.00 63.03 236 THR A N 1
ATOM 1841 C CA . THR A 1 236 ? 10.962 -3.565 -13.265 1.00 63.03 236 THR A CA 1
ATOM 1842 C C . THR A 1 236 ? 10.541 -4.068 -11.891 1.00 63.03 236 THR A C 1
ATOM 1844 O O . THR A 1 236 ? 11.415 -4.278 -11.063 1.00 63.03 236 THR A O 1
ATOM 1847 N N . HIS A 1 237 ? 9.244 -4.296 -11.654 1.00 74.06 237 HIS A N 1
ATOM 1848 C CA . HIS A 1 237 ? 8.724 -4.750 -10.359 1.00 74.06 237 HIS A CA 1
ATOM 1849 C C . HIS A 1 237 ? 7.505 -5.672 -10.496 1.00 74.06 237 HIS A C 1
ATOM 1851 O O . HIS A 1 237 ? 6.680 -5.526 -11.408 1.00 74.06 237 HIS A O 1
ATOM 1857 N N . CYS A 1 238 ? 7.327 -6.563 -9.524 1.00 82.31 238 CYS A N 1
ATOM 1858 C CA . CYS A 1 238 ? 6.192 -7.480 -9.419 1.00 82.31 238 CYS A CA 1
ATOM 1859 C C . CYS A 1 238 ? 4.970 -6.832 -8.779 1.00 82.31 238 CYS A C 1
ATOM 1861 O O . CYS A 1 238 ? 4.519 -7.203 -7.698 1.00 82.31 238 CYS A O 1
ATOM 1863 N N . TRP A 1 239 ? 4.428 -5.847 -9.491 1.00 82.06 239 TRP A N 1
ATOM 1864 C CA . TRP A 1 239 ? 3.218 -5.121 -9.128 1.00 82.06 239 TRP A CA 1
ATOM 1865 C C . TRP A 1 239 ? 2.300 -4.921 -10.344 1.00 82.06 239 TRP A C 1
ATOM 1867 O O . TRP A 1 239 ? 2.675 -5.231 -11.477 1.00 82.06 239 TRP A O 1
ATOM 1877 N N . LEU A 1 240 ? 1.080 -4.424 -10.117 1.00 78.56 240 LEU A N 1
ATOM 1878 C CA . LEU A 1 240 ? 0.163 -4.033 -11.186 1.00 78.56 240 LEU A CA 1
ATOM 1879 C C . LEU A 1 240 ? 0.818 -2.984 -12.091 1.00 78.56 240 LEU A C 1
ATOM 1881 O O . LEU A 1 240 ? 1.424 -2.022 -11.615 1.00 78.56 240 LEU A O 1
ATOM 1885 N N . SER A 1 241 ? 0.641 -3.140 -13.401 1.00 73.31 241 SER A N 1
ATOM 1886 C CA . SER A 1 241 ? 1.086 -2.132 -14.358 1.00 73.31 241 SER A CA 1
ATOM 1887 C C . SER A 1 241 ? 0.362 -0.797 -14.138 1.00 73.31 241 SER A C 1
ATOM 1889 O O . SER A 1 241 ? -0.867 -0.739 -14.072 1.00 73.31 241 SER A O 1
ATOM 1891 N N . PHE A 1 242 ? 1.136 0.289 -14.068 1.00 66.31 242 PHE A N 1
ATOM 1892 C CA . PHE A 1 242 ? 0.625 1.664 -13.994 1.00 66.31 242 PHE A CA 1
ATOM 1893 C C . PHE A 1 242 ? 0.125 2.188 -15.350 1.00 66.31 242 PHE A C 1
ATOM 1895 O O . PHE A 1 242 ? -0.460 3.267 -15.417 1.00 66.31 242 PHE A O 1
ATOM 1902 N N . HIS A 1 243 ? 0.366 1.463 -16.448 1.00 57.97 243 HIS A N 1
ATOM 1903 C CA . HIS A 1 243 ? -0.119 1.847 -17.772 1.00 57.97 243 HIS A CA 1
ATOM 1904 C C . HIS A 1 243 ? -1.560 1.367 -17.993 1.00 57.97 243 HIS A C 1
ATOM 1906 O O . HIS A 1 243 ? -1.824 0.175 -18.139 1.00 57.97 243 HIS A O 1
ATOM 1912 N N . GLY A 1 244 ? -2.489 2.326 -18.063 1.00 63.62 244 GLY A N 1
ATOM 1913 C CA . GLY A 1 244 ? -3.887 2.113 -18.445 1.00 63.62 244 GLY A CA 1
ATOM 1914 C C . GLY A 1 244 ? -4.880 2.090 -17.278 1.00 63.62 244 GLY A C 1
ATOM 1915 O O . GLY A 1 244 ? -4.569 2.434 -16.142 1.00 63.62 244 GLY A O 1
ATOM 1916 N N . ARG A 1 245 ? -6.119 1.667 -17.567 1.00 68.50 245 ARG A N 1
ATOM 1917 C CA . ARG A 1 245 ? -7.239 1.620 -16.601 1.00 68.50 245 ARG A CA 1
ATOM 1918 C C . ARG A 1 245 ? -7.135 0.481 -15.574 1.00 68.50 245 ARG A C 1
ATOM 1920 O O . ARG A 1 245 ? -8.002 0.363 -14.720 1.00 68.50 245 ARG A O 1
ATOM 1927 N N . PHE A 1 246 ? -6.101 -0.359 -15.633 1.00 79.31 246 PHE A N 1
ATOM 1928 C CA . PHE A 1 246 ? -5.998 -1.539 -14.770 1.00 79.31 246 PHE A CA 1
ATOM 1929 C C . PHE A 1 246 ? -5.715 -1.188 -13.300 1.00 79.31 246 PHE A C 1
ATOM 1931 O O . PHE A 1 246 ? -6.278 -1.807 -12.400 1.00 79.31 246 PHE A O 1
ATOM 1938 N N . ILE A 1 247 ? -4.929 -0.134 -13.046 1.00 80.19 247 ILE A N 1
ATOM 1939 C CA . ILE A 1 247 ? -4.648 0.353 -11.684 1.00 80.19 247 ILE A CA 1
ATOM 1940 C C . ILE A 1 247 ? -5.921 0.795 -10.942 1.00 80.19 247 ILE A C 1
ATOM 1942 O O . ILE A 1 247 ? -5.998 0.680 -9.719 1.00 80.19 247 ILE A O 1
ATOM 1946 N N . TRP A 1 248 ? -6.957 1.222 -11.676 1.00 83.44 248 TRP A N 1
ATOM 1947 C CA . TRP A 1 248 ? -8.264 1.571 -11.112 1.00 83.44 248 TRP A CA 1
ATOM 1948 C C . TRP A 1 248 ? -9.010 0.371 -10.530 1.00 83.44 248 TRP A C 1
ATOM 1950 O O . TRP A 1 248 ? -9.859 0.570 -9.664 1.00 83.44 248 TRP A O 1
ATOM 1960 N N . SER A 1 249 ? -8.657 -0.859 -10.919 1.00 85.81 249 SER A N 1
ATOM 1961 C CA . SER A 1 249 ? -9.202 -2.060 -10.280 1.00 85.81 249 SER A CA 1
ATOM 1962 C C . SER A 1 249 ? -8.783 -2.182 -8.810 1.00 85.81 249 SER A C 1
ATOM 1964 O O . SER A 1 249 ? -9.524 -2.715 -7.991 1.00 85.81 249 SER A O 1
ATOM 1966 N N . PHE A 1 250 ? -7.623 -1.623 -8.457 1.00 86.31 250 PHE A N 1
ATOM 1967 C CA . PHE A 1 250 ? -7.175 -1.497 -7.073 1.00 86.31 250 PHE A CA 1
ATOM 1968 C C . PHE A 1 250 ? -7.609 -0.158 -6.463 1.00 86.31 250 PHE A C 1
ATOM 1970 O O . PHE A 1 250 ? -8.267 -0.127 -5.424 1.00 86.31 250 PHE A O 1
ATOM 1977 N N . MET A 1 251 ? -7.285 0.958 -7.126 1.00 84.88 251 MET A N 1
ATOM 1978 C CA . MET A 1 251 ? -7.500 2.301 -6.573 1.00 84.88 251 MET A CA 1
ATOM 1979 C C . MET A 1 251 ? -8.977 2.657 -6.392 1.00 84.88 251 MET A C 1
ATOM 1981 O O . MET A 1 251 ? -9.319 3.304 -5.408 1.00 84.88 251 MET A O 1
ATOM 1985 N N . GLY A 1 252 ? -9.861 2.215 -7.289 1.00 87.81 252 GLY A N 1
ATOM 1986 C CA . GLY A 1 252 ? -11.297 2.487 -7.199 1.00 87.81 252 GLY A CA 1
ATOM 1987 C C . GLY A 1 252 ? -11.925 1.912 -5.923 1.00 87.81 252 GLY A C 1
ATOM 1988 O O . GLY A 1 252 ? -12.456 2.680 -5.117 1.00 87.81 252 GLY A O 1
ATOM 1989 N N . PRO A 1 253 ? -11.838 0.588 -5.680 1.00 90.56 253 PRO A N 1
ATOM 1990 C CA . PRO A 1 253 ? -12.326 -0.018 -4.441 1.00 90.56 253 PRO A CA 1
ATOM 1991 C C . PRO A 1 253 ? -11.696 0.587 -3.185 1.00 90.56 253 PRO A C 1
ATOM 1993 O O . PRO A 1 253 ? -12.400 0.871 -2.216 1.00 90.56 253 PRO A O 1
ATOM 1996 N N . VAL A 1 254 ? -10.384 0.832 -3.212 1.00 88.00 254 VAL A N 1
ATOM 1997 C CA . VAL A 1 254 ? -9.652 1.451 -2.100 1.00 88.00 254 VAL A CA 1
ATOM 1998 C C . VAL A 1 254 ? -10.196 2.841 -1.781 1.00 88.00 254 VAL A C 1
ATOM 2000 O O . VAL A 1 254 ? -10.485 3.134 -0.621 1.00 88.00 254 VAL A O 1
ATOM 2003 N N . PHE A 1 255 ? -10.407 3.675 -2.797 1.00 87.25 255 PHE A N 1
ATOM 2004 C CA . PHE A 1 255 ? -10.960 5.016 -2.640 1.00 87.25 255 PHE A CA 1
ATOM 2005 C C . PHE A 1 255 ? -12.350 4.986 -1.992 1.00 87.25 255 PHE A C 1
ATOM 2007 O O . PHE A 1 255 ? -12.593 5.692 -1.011 1.00 87.25 255 PHE A O 1
ATOM 2014 N N . VAL A 1 256 ? -13.240 4.108 -2.465 1.00 90.38 256 VAL A N 1
ATOM 2015 C CA . VAL A 1 256 ? -14.582 3.932 -1.882 1.00 90.38 256 VAL A CA 1
ATOM 2016 C C . VAL A 1 256 ? -14.497 3.499 -0.414 1.00 90.38 256 VAL A C 1
ATOM 2018 O O . VAL A 1 256 ? -15.184 4.065 0.438 1.00 90.38 256 VAL A O 1
ATOM 2021 N N . ILE A 1 257 ? -13.630 2.536 -0.088 1.00 90.56 257 ILE A N 1
ATOM 2022 C CA . ILE A 1 257 ? -13.441 2.056 1.289 1.00 90.56 257 ILE A CA 1
ATOM 2023 C C . ILE A 1 257 ? -12.928 3.170 2.210 1.00 90.56 257 ILE A C 1
ATOM 2025 O O . ILE A 1 257 ? -13.390 3.289 3.350 1.00 90.56 257 ILE A O 1
ATOM 2029 N N . ILE A 1 258 ? -11.981 3.985 1.740 1.00 87.50 258 ILE A N 1
ATOM 2030 C CA . ILE A 1 258 ? -11.432 5.110 2.506 1.00 87.50 258 ILE A CA 1
ATOM 2031 C C . ILE A 1 258 ? -12.523 6.138 2.795 1.00 87.50 258 ILE A C 1
ATOM 2033 O O . ILE A 1 258 ? -12.659 6.554 3.945 1.00 87.50 258 ILE A O 1
ATOM 2037 N N . LEU A 1 259 ? -13.334 6.506 1.798 1.00 89.31 259 LEU A N 1
ATOM 2038 C CA . LEU A 1 259 ? -14.432 7.458 1.982 1.00 89.31 259 LEU A CA 1
ATOM 2039 C C . LEU A 1 259 ? -15.442 6.976 3.031 1.00 89.31 259 LEU A C 1
ATOM 2041 O O . LEU A 1 259 ? -15.815 7.740 3.923 1.00 89.31 259 LEU A O 1
ATOM 2045 N N . ILE A 1 260 ? -15.841 5.702 2.979 1.00 91.25 260 ILE A N 1
ATOM 2046 C CA . ILE A 1 260 ? -16.786 5.131 3.952 1.00 91.25 260 ILE A CA 1
ATOM 2047 C C . ILE A 1 260 ? -16.183 5.133 5.365 1.00 91.25 260 ILE A C 1
ATOM 2049 O O . ILE A 1 260 ? -16.839 5.554 6.322 1.00 91.25 260 ILE A O 1
ATOM 2053 N N . ASN A 1 261 ? -14.924 4.709 5.512 1.00 89.75 261 ASN A N 1
ATOM 2054 C CA . ASN A 1 261 ? -14.230 4.740 6.802 1.00 89.75 261 ASN A CA 1
ATOM 2055 C C . ASN A 1 261 ? -14.095 6.159 7.354 1.00 89.75 261 ASN A C 1
ATOM 2057 O O . ASN A 1 261 ? -14.333 6.385 8.540 1.00 89.75 261 ASN A O 1
ATOM 2061 N N . PHE A 1 262 ? -13.761 7.124 6.498 1.00 89.44 262 PHE A N 1
ATOM 2062 C CA . PHE A 1 262 ? -13.684 8.532 6.865 1.00 89.44 262 PHE A CA 1
ATOM 2063 C C . PHE A 1 262 ? -15.017 9.024 7.446 1.00 89.44 262 PHE A C 1
ATOM 2065 O O . PHE A 1 262 ? -15.037 9.606 8.533 1.00 89.44 262 PHE A O 1
ATOM 2072 N N . SER A 1 263 ? -16.146 8.700 6.804 1.00 90.75 263 SER A N 1
ATOM 2073 C CA . SER A 1 263 ? -17.480 9.013 7.334 1.00 90.75 263 SER A CA 1
ATOM 2074 C C . SER A 1 263 ? -17.755 8.347 8.689 1.00 90.75 263 SER A C 1
ATOM 2076 O O . SER A 1 263 ? -18.306 8.994 9.587 1.00 90.75 263 SER A O 1
ATOM 2078 N N . PHE A 1 264 ? -17.356 7.084 8.880 1.00 88.88 264 PHE A N 1
ATOM 2079 C CA . PHE A 1 264 ? -17.501 6.391 10.166 1.00 88.88 264 PHE A CA 1
ATOM 2080 C C . PHE A 1 264 ? -16.674 7.041 11.275 1.00 88.88 264 PHE A C 1
ATOM 2082 O O . PHE A 1 264 ? -17.206 7.262 12.369 1.00 88.88 264 PHE A O 1
ATOM 2089 N N . TYR A 1 265 ? -15.414 7.391 11.014 1.00 88.25 265 TYR A N 1
ATOM 2090 C CA . TYR A 1 265 ? -14.557 8.048 12.002 1.00 88.25 265 TYR A CA 1
ATOM 2091 C C . TYR A 1 265 ? -15.062 9.447 12.349 1.00 88.25 265 TYR A C 1
ATOM 2093 O O . TYR A 1 265 ? -15.179 9.755 13.534 1.00 88.25 265 TYR A O 1
ATOM 2101 N N . LEU A 1 266 ? -15.460 10.258 11.363 1.00 89.50 266 LEU A N 1
ATOM 2102 C CA . LEU A 1 266 ? -16.048 11.576 11.620 1.00 89.50 266 LEU A CA 1
ATOM 2103 C C . LEU A 1 266 ? -17.315 11.479 12.471 1.00 89.50 266 LEU A C 1
ATOM 2105 O O . LEU A 1 266 ? -17.423 12.148 13.496 1.00 89.50 266 LEU A O 1
ATOM 2109 N N . THR A 1 267 ? -18.247 10.597 12.100 1.00 87.81 267 THR A N 1
ATOM 2110 C CA . THR A 1 267 ? -19.491 10.411 12.862 1.00 87.81 267 THR A CA 1
ATOM 2111 C C . THR A 1 267 ? -19.196 9.942 14.287 1.00 87.81 267 THR A C 1
ATOM 2113 O O . THR A 1 267 ? -19.786 10.441 15.245 1.00 87.81 267 THR A O 1
ATOM 2116 N N . THR A 1 268 ? -18.241 9.024 14.446 1.00 85.31 268 THR A N 1
ATOM 2117 C CA . THR A 1 268 ? -17.785 8.542 15.756 1.00 85.31 268 THR A CA 1
ATOM 2118 C C . THR A 1 268 ? -17.218 9.683 16.602 1.00 85.31 268 THR A C 1
ATOM 2120 O O . THR A 1 268 ? -17.598 9.822 17.763 1.00 85.31 268 THR A O 1
ATOM 2123 N N . LEU A 1 269 ? -16.373 10.542 16.027 1.00 86.81 269 LEU A N 1
ATOM 2124 C CA . LEU A 1 269 ? -15.804 11.702 16.715 1.00 86.81 269 LEU A CA 1
ATOM 2125 C C . LEU A 1 269 ? -16.868 12.732 17.099 1.00 86.81 269 LEU A C 1
ATOM 2127 O O . LEU A 1 269 ? -16.839 13.232 18.221 1.00 86.81 269 LEU A O 1
ATOM 2131 N N . CYS A 1 270 ? -17.836 13.010 16.224 1.00 87.25 270 CYS A N 1
ATOM 2132 C CA . CYS A 1 270 ? -18.963 13.889 16.538 1.00 87.25 270 CYS A CA 1
ATOM 2133 C C . CYS A 1 270 ? -19.786 13.352 17.717 1.00 87.25 270 CYS A C 1
ATOM 2135 O O . CYS A 1 270 ? -20.113 14.105 18.635 1.00 87.25 270 CYS A O 1
ATOM 2137 N N . ILE A 1 271 ? -20.085 12.049 17.730 1.00 83.19 271 ILE A N 1
ATOM 2138 C CA . ILE A 1 271 ? -20.825 11.420 18.832 1.00 83.19 271 ILE A CA 1
ATOM 2139 C C . ILE A 1 271 ? -20.015 11.483 20.132 1.00 83.19 271 ILE A C 1
ATOM 2141 O O . ILE A 1 271 ? -20.555 11.890 21.160 1.00 83.19 271 ILE A O 1
ATOM 2145 N N . LEU A 1 272 ? -18.727 11.127 20.094 1.00 81.00 272 LEU A N 1
ATOM 2146 C CA . LEU A 1 272 ? -17.853 11.158 21.270 1.00 81.00 272 LEU A CA 1
ATOM 2147 C C . LEU A 1 272 ? -17.685 12.580 21.820 1.00 81.00 272 LEU A C 1
ATOM 2149 O O . LEU A 1 272 ? -17.745 12.762 23.033 1.00 81.00 272 LEU A O 1
ATOM 2153 N N . LYS A 1 273 ? -17.542 13.590 20.952 1.00 82.50 273 LYS A N 1
ATOM 2154 C CA . LYS A 1 273 ? -17.475 15.005 21.349 1.00 82.50 273 LYS A CA 1
ATOM 2155 C C . LYS A 1 273 ? -18.740 15.433 22.090 1.00 82.50 273 LYS A C 1
ATOM 2157 O O . LYS A 1 273 ? -18.633 16.018 23.163 1.00 82.50 273 LYS A O 1
ATOM 2162 N N . ASN A 1 274 ? -19.912 15.094 21.552 1.00 79.62 274 ASN A N 1
ATOM 2163 C CA . ASN A 1 274 ? -21.195 15.419 22.178 1.00 79.62 274 ASN A CA 1
ATOM 2164 C C . ASN A 1 274 ? -21.360 14.734 23.545 1.00 79.62 274 ASN A C 1
ATOM 2166 O O . ASN A 1 274 ? -21.932 15.320 24.463 1.00 79.62 274 ASN A O 1
ATOM 2170 N N . GLN A 1 275 ? -20.840 13.512 23.704 1.00 73.00 275 GLN A N 1
ATOM 2171 C CA . GLN A 1 275 ? -20.840 12.832 25.000 1.00 73.00 275 GLN A CA 1
ATOM 2172 C C . GLN A 1 275 ? -19.859 13.466 25.987 1.00 73.00 275 GLN A C 1
ATOM 2174 O O . GLN A 1 275 ? -20.241 13.703 27.126 1.00 73.00 275 GLN A O 1
ATOM 2179 N N . LEU A 1 276 ? -18.637 13.807 25.565 1.00 71.06 276 LEU A N 1
ATOM 2180 C CA . LEU A 1 276 ? -17.675 14.509 26.423 1.00 71.06 276 LEU A CA 1
ATOM 2181 C C . LEU A 1 276 ? -18.201 15.874 26.887 1.00 71.06 276 LEU A C 1
ATOM 2183 O O . LEU A 1 276 ? -17.989 16.229 28.041 1.00 71.06 276 LEU A O 1
ATOM 2187 N N . SER A 1 277 ? -18.926 16.610 26.038 1.00 68.56 277 SER A N 1
ATOM 2188 C CA . SER A 1 277 ? -19.542 17.881 26.440 1.00 68.56 277 SER A CA 1
ATOM 2189 C C . SER A 1 277 ? -20.692 17.722 27.437 1.00 68.56 277 SER A C 1
ATOM 2191 O O . SER A 1 277 ? -20.974 18.661 28.172 1.00 68.56 277 SER A O 1
ATOM 2193 N N . SER A 1 278 ? -21.361 16.561 27.482 1.00 66.00 278 SER A N 1
ATOM 2194 C CA . SER A 1 278 ? -22.467 16.318 28.420 1.00 66.00 278 SER A CA 1
ATOM 2195 C C . SER A 1 278 ? -22.027 15.652 29.731 1.00 66.00 278 SER A C 1
ATOM 2197 O O . SER A 1 278 ? -22.789 15.668 30.693 1.00 66.00 278 SER A O 1
ATOM 2199 N N . LEU A 1 279 ? -20.835 15.042 29.784 1.00 58.69 279 LEU A N 1
ATOM 2200 C CA . LEU A 1 279 ? -20.344 14.226 30.907 1.00 58.69 279 LEU A CA 1
ATOM 2201 C C . LEU A 1 279 ? -19.421 14.990 31.875 1.00 58.69 279 LEU A C 1
ATOM 2203 O O . LEU A 1 279 ? -18.478 14.418 32.417 1.00 58.69 279 LEU A O 1
ATOM 2207 N N . ASN A 1 280 ? -19.676 16.271 32.135 1.00 56.06 280 ASN A N 1
ATOM 2208 C CA . ASN A 1 280 ? -18.795 17.088 32.979 1.00 56.06 280 ASN A CA 1
ATOM 2209 C C . ASN A 1 280 ? -18.816 16.726 34.491 1.00 56.06 280 ASN A C 1
ATOM 2211 O O . ASN A 1 280 ? -18.303 17.510 35.276 1.00 56.06 280 ASN A O 1
ATOM 2215 N N . ASN A 1 281 ? -19.385 15.580 34.920 1.00 49.16 281 ASN A N 1
ATOM 2216 C CA . ASN A 1 281 ? -19.575 15.238 36.346 1.00 49.16 281 ASN A CA 1
ATOM 2217 C C . ASN A 1 281 ? -19.346 13.761 36.780 1.00 49.16 281 ASN A C 1
ATOM 2219 O O . ASN A 1 281 ? -19.549 13.463 37.949 1.00 49.16 281 ASN A O 1
ATOM 2223 N N . GLU A 1 282 ? -18.899 12.819 35.933 1.00 51.38 282 GLU A N 1
ATOM 2224 C CA . GLU A 1 282 ? -18.758 11.392 36.339 1.00 51.38 282 GLU A CA 1
ATOM 2225 C C . GLU A 1 282 ? -17.388 10.796 35.934 1.00 51.38 282 GLU A C 1
ATOM 2227 O O . GLU A 1 282 ? -17.157 10.377 34.794 1.00 51.38 282 GLU A O 1
ATOM 2232 N N . LEU A 1 283 ? -16.452 10.762 36.891 1.00 56.34 283 LEU A N 1
ATOM 2233 C CA . LEU A 1 283 ? -15.018 10.469 36.714 1.00 56.34 283 LEU A CA 1
ATOM 2234 C C . LEU A 1 283 ? -14.599 9.046 36.239 1.00 56.34 283 LEU A C 1
ATOM 2236 O O . LEU A 1 283 ? -13.501 8.949 35.685 1.00 56.34 283 LEU A O 1
ATOM 2240 N N . PRO A 1 284 ? -15.383 7.945 36.333 1.00 49.91 284 PRO A N 1
ATOM 2241 C CA . PRO A 1 284 ? -14.911 6.622 35.877 1.00 49.91 284 PRO A CA 1
ATOM 2242 C C . PRO A 1 284 ? -15.129 6.339 34.375 1.00 49.91 284 PRO A C 1
ATOM 2244 O O . PRO A 1 284 ? -14.406 5.544 33.773 1.00 49.91 284 PRO A O 1
ATOM 2247 N N . ARG A 1 285 ? -16.108 6.991 33.723 1.00 53.69 285 ARG A N 1
ATOM 2248 C CA . ARG A 1 285 ? -16.495 6.748 32.306 1.00 53.69 285 ARG A CA 1
ATOM 2249 C C . ARG A 1 285 ? -15.647 7.539 31.289 1.00 53.69 285 ARG A C 1
ATOM 2251 O O . ARG A 1 285 ? -15.719 7.310 30.079 1.00 53.69 285 ARG A O 1
ATOM 2258 N N . MET A 1 286 ? -14.812 8.449 31.790 1.00 55.16 286 MET A N 1
ATOM 2259 C CA . MET A 1 286 ? -13.973 9.383 31.032 1.00 55.16 286 MET A CA 1
ATOM 2260 C C . MET A 1 286 ? -12.790 8.713 30.313 1.00 55.16 286 MET A C 1
ATOM 2262 O O . MET A 1 286 ? -12.499 9.049 29.163 1.00 55.16 286 MET A O 1
ATOM 2266 N N . HIS A 1 287 ? -12.106 7.758 30.957 1.00 60.81 287 HIS A N 1
ATOM 2267 C CA . HIS A 1 287 ? -10.870 7.169 30.420 1.00 60.81 287 HIS A CA 1
ATOM 2268 C C . HIS A 1 287 ? -11.126 6.297 29.179 1.00 60.81 287 HIS A C 1
ATOM 2270 O O . HIS A 1 287 ? -10.460 6.466 28.157 1.00 60.81 287 HIS A O 1
ATOM 2276 N N . ASN A 1 288 ? -12.150 5.435 29.219 1.00 65.94 288 ASN A N 1
ATOM 2277 C CA . ASN A 1 288 ? -12.540 4.627 28.058 1.00 65.94 288 ASN A CA 1
ATOM 2278 C C . ASN A 1 288 ? -12.985 5.504 26.879 1.00 65.94 288 ASN A C 1
ATOM 2280 O O . ASN A 1 288 ? -12.557 5.275 25.752 1.00 65.94 288 ASN A O 1
ATOM 2284 N N . THR A 1 289 ? -13.771 6.554 27.129 1.00 68.56 289 THR A N 1
ATOM 2285 C CA . THR A 1 289 ? -14.244 7.471 26.077 1.00 68.56 289 THR A CA 1
ATOM 2286 C C . THR A 1 289 ? -13.085 8.235 25.421 1.00 68.56 289 THR A C 1
ATOM 2288 O O . THR A 1 289 ? -13.022 8.323 24.194 1.00 68.56 289 THR A O 1
ATOM 2291 N N . ARG A 1 290 ? -12.111 8.715 26.211 1.00 73.69 290 ARG A N 1
ATOM 2292 C CA . ARG A 1 290 ? -10.879 9.348 25.699 1.00 73.69 290 ARG A CA 1
ATOM 2293 C C . ARG A 1 290 ? -10.012 8.375 24.901 1.00 73.69 290 ARG A C 1
ATOM 2295 O O . ARG A 1 290 ? -9.490 8.761 23.859 1.00 73.69 290 ARG A O 1
ATOM 2302 N N . MET A 1 291 ? -9.896 7.123 25.341 1.00 74.62 291 MET A N 1
ATOM 2303 C CA . MET A 1 291 ? -9.170 6.078 24.612 1.00 74.62 291 MET A CA 1
ATOM 2304 C C . MET A 1 291 ? -9.840 5.757 23.265 1.00 74.62 291 MET A C 1
ATOM 2306 O O . MET A 1 291 ? -9.150 5.621 22.257 1.00 74.62 291 MET A O 1
ATOM 2310 N N . LEU A 1 292 ? -11.175 5.677 23.212 1.00 75.19 292 LEU A N 1
ATOM 2311 C CA . LEU A 1 292 ? -11.915 5.477 21.958 1.00 75.19 292 LEU A CA 1
ATOM 2312 C C . LEU A 1 292 ? -11.758 6.672 21.003 1.00 75.19 292 LEU A C 1
ATOM 2314 O O . LEU A 1 292 ? -11.568 6.466 19.805 1.00 75.19 292 LEU A O 1
ATOM 2318 N N . ALA A 1 293 ? -11.785 7.904 21.521 1.00 80.06 293 ALA A N 1
ATOM 2319 C CA . ALA A 1 293 ? -11.537 9.107 20.725 1.00 80.06 293 ALA A CA 1
ATOM 2320 C C . ALA A 1 293 ? -10.103 9.139 20.180 1.00 80.06 293 ALA A C 1
ATOM 2322 O O . ALA A 1 293 ? -9.906 9.376 18.992 1.00 80.06 293 ALA A O 1
ATOM 2323 N N . PHE A 1 294 ? -9.108 8.829 21.015 1.00 82.31 294 PHE A N 1
ATOM 2324 C CA . PHE A 1 294 ? -7.710 8.732 20.596 1.00 82.31 294 PHE A CA 1
ATOM 2325 C C . PHE A 1 294 ? -7.517 7.680 19.497 1.00 82.31 294 PHE A C 1
ATOM 2327 O O . PHE A 1 294 ? -6.879 7.967 18.486 1.00 82.31 294 PHE A O 1
ATOM 2334 N N . LYS A 1 295 ? -8.129 6.496 19.647 1.00 80.25 295 LYS A N 1
ATOM 2335 C CA . LYS A 1 295 ? -8.139 5.449 18.614 1.00 80.25 295 LYS A CA 1
ATOM 2336 C C . LYS A 1 295 ? -8.718 5.966 17.295 1.00 80.25 295 LYS A C 1
ATOM 2338 O O . LYS A 1 295 ? -8.062 5.844 16.268 1.00 80.25 295 LYS A O 1
ATOM 2343 N N . ALA A 1 296 ? -9.892 6.603 17.327 1.00 82.12 296 ALA A N 1
ATOM 2344 C CA . ALA A 1 296 ? -10.536 7.160 16.135 1.00 82.12 296 ALA A CA 1
ATOM 2345 C C . ALA A 1 296 ? -9.693 8.254 15.448 1.00 82.12 296 ALA A C 1
ATOM 2347 O O . ALA A 1 296 ? -9.554 8.231 14.228 1.00 82.12 296 ALA A O 1
ATOM 2348 N N . ILE A 1 297 ? -9.107 9.185 16.213 1.00 83.50 297 ILE A N 1
ATOM 2349 C CA . ILE A 1 297 ? -8.252 10.265 15.683 1.00 83.50 297 ILE A CA 1
ATOM 2350 C C . ILE A 1 297 ? -6.985 9.690 15.052 1.00 83.50 297 ILE A C 1
ATOM 2352 O O . ILE A 1 297 ? -6.622 10.063 13.938 1.00 83.50 297 ILE A O 1
ATOM 2356 N N . ALA A 1 298 ? -6.310 8.779 15.751 1.00 83.06 298 ALA A N 1
ATOM 2357 C CA . ALA A 1 298 ? -5.066 8.210 15.262 1.00 83.06 298 ALA A CA 1
ATOM 2358 C C . ALA A 1 298 ? -5.290 7.353 14.007 1.00 83.06 298 ALA A C 1
ATOM 2360 O O . ALA A 1 298 ? -4.524 7.462 13.052 1.00 83.06 298 ALA A O 1
ATOM 2361 N N . GLN A 1 299 ? -6.379 6.582 13.959 1.00 80.62 299 GLN A N 1
ATOM 2362 C CA . GLN A 1 299 ? -6.737 5.790 12.783 1.00 80.62 299 GLN A CA 1
ATOM 2363 C C . GLN A 1 299 ? -7.112 6.677 11.587 1.00 80.62 299 GLN A C 1
ATOM 2365 O O . GLN A 1 299 ? -6.690 6.402 10.466 1.00 80.62 299 GLN A O 1
ATOM 2370 N N . LEU A 1 300 ? -7.840 7.774 11.824 1.00 83.12 300 LEU A N 1
ATOM 2371 C CA . LEU A 1 300 ? -8.156 8.777 10.805 1.00 83.12 300 LEU A CA 1
ATOM 2372 C C . LEU A 1 300 ? -6.885 9.400 10.209 1.00 83.12 300 LEU A C 1
ATOM 2374 O O . LEU A 1 300 ? -6.791 9.542 8.992 1.00 83.12 300 LEU A O 1
ATOM 2378 N N . PHE A 1 301 ? -5.908 9.739 11.053 1.00 81.88 301 PHE A N 1
ATOM 2379 C CA . PHE A 1 301 ? -4.635 10.309 10.616 1.00 81.88 301 PHE A CA 1
ATOM 2380 C C . PHE A 1 301 ? -3.808 9.302 9.809 1.00 81.88 301 PHE A C 1
ATOM 2382 O O . PHE A 1 301 ? -3.383 9.603 8.697 1.00 81.88 301 PHE A O 1
ATOM 2389 N N . ILE A 1 302 ? -3.627 8.086 10.329 1.00 80.81 302 ILE A N 1
ATOM 2390 C CA . ILE A 1 302 ? -2.819 7.052 9.671 1.00 80.81 302 ILE A CA 1
ATOM 2391 C C . ILE A 1 302 ? -3.425 6.677 8.318 1.00 80.81 302 ILE A C 1
ATOM 2393 O O . ILE A 1 302 ? -2.709 6.680 7.319 1.00 80.81 302 ILE A O 1
ATOM 2397 N N . LEU A 1 303 ? -4.733 6.412 8.259 1.00 75.19 303 LEU A N 1
ATOM 2398 C CA . LEU A 1 303 ? -5.427 6.033 7.026 1.00 75.19 303 LEU A CA 1
ATOM 2399 C C . LEU A 1 303 ? -5.508 7.193 6.026 1.00 75.19 303 LEU A C 1
ATOM 2401 O O . LEU A 1 303 ? -5.184 7.019 4.852 1.00 75.19 303 LEU A O 1
ATOM 2405 N N . GLY A 1 304 ? -5.937 8.371 6.486 1.00 72.31 304 GLY A N 1
ATOM 2406 C CA . GLY A 1 304 ? -6.142 9.537 5.629 1.00 72.31 304 GLY A CA 1
ATOM 2407 C C . GLY A 1 304 ? -4.840 10.042 5.014 1.00 72.31 304 GLY A C 1
ATOM 2408 O O . GLY A 1 304 ? -4.790 10.311 3.814 1.00 72.31 304 GLY A O 1
ATOM 2409 N N . CYS A 1 305 ? -3.768 10.119 5.806 1.00 76.50 305 CYS A N 1
ATOM 2410 C CA . CYS A 1 305 ? -2.489 10.623 5.322 1.00 76.50 305 CYS A CA 1
ATOM 2411 C C . CYS A 1 305 ? -1.740 9.592 4.467 1.00 76.50 305 CYS A C 1
ATOM 2413 O O . CYS A 1 305 ? -1.226 9.972 3.421 1.00 76.50 305 CYS A O 1
ATOM 2415 N N . SER A 1 306 ? -1.696 8.303 4.835 1.00 77.62 306 SER A N 1
ATOM 2416 C CA . SER A 1 306 ? -0.983 7.298 4.019 1.00 77.62 306 SER A CA 1
ATOM 2417 C C . SER A 1 306 ? -1.586 7.174 2.623 1.00 77.62 306 SER A C 1
ATOM 2419 O O . SER A 1 306 ? -0.891 7.325 1.623 1.00 77.62 306 SER A O 1
ATOM 2421 N N . TRP A 1 307 ? -2.892 6.955 2.524 1.00 72.56 307 TRP A N 1
ATOM 2422 C CA . TRP A 1 307 ? -3.509 6.632 1.241 1.00 72.56 307 TRP A CA 1
ATOM 2423 C C . TRP A 1 307 ? -3.904 7.854 0.422 1.00 72.56 307 TRP A C 1
ATOM 2425 O O . TRP A 1 307 ? -3.859 7.784 -0.805 1.00 72.56 307 TRP A O 1
ATOM 2435 N N . GLY A 1 308 ? -4.185 8.991 1.070 1.00 72.00 308 GLY A N 1
ATOM 2436 C CA . GLY A 1 308 ? -4.292 10.274 0.377 1.00 72.00 308 GLY A CA 1
ATOM 2437 C C . GLY A 1 308 ? -2.998 10.597 -0.373 1.00 72.00 308 GLY A C 1
ATOM 2438 O O . GLY A 1 308 ? -3.029 10.832 -1.578 1.00 72.00 308 GLY A O 1
ATOM 2439 N N . LEU A 1 309 ? -1.845 10.498 0.301 1.00 73.50 309 LEU A N 1
ATOM 2440 C CA . LEU A 1 309 ? -0.533 10.687 -0.331 1.00 73.50 309 LEU A CA 1
ATOM 2441 C C . LEU A 1 309 ? -0.249 9.626 -1.409 1.00 73.50 309 LEU A C 1
ATOM 2443 O O . LEU A 1 309 ? 0.288 9.956 -2.465 1.00 73.50 309 LEU A O 1
ATOM 2447 N N . GLY A 1 310 ? -0.665 8.375 -1.184 1.00 70.00 310 GLY A N 1
ATOM 2448 C CA . GLY A 1 310 ? -0.560 7.286 -2.161 1.00 70.00 310 GLY A CA 1
ATOM 2449 C C . GLY A 1 310 ? -1.313 7.547 -3.473 1.00 70.00 310 GLY A C 1
ATOM 2450 O O . GLY A 1 310 ? -0.777 7.276 -4.545 1.00 70.00 310 GLY A O 1
ATOM 2451 N N . PHE A 1 311 ? -2.519 8.121 -3.415 1.00 71.19 311 PHE A N 1
ATOM 2452 C CA . PHE A 1 311 ? -3.287 8.497 -4.609 1.00 71.19 311 PHE A CA 1
ATOM 2453 C C . PHE A 1 311 ? -2.568 9.581 -5.426 1.00 71.19 311 PHE A C 1
ATOM 2455 O O . PHE A 1 311 ? -2.381 9.437 -6.636 1.00 71.19 311 PHE A O 1
ATOM 2462 N N . PHE A 1 312 ? -2.067 10.624 -4.756 1.00 67.75 312 PHE A N 1
ATOM 2463 C CA . PHE A 1 312 ? -1.328 11.707 -5.414 1.00 67.75 312 PHE A CA 1
ATOM 2464 C C . PHE A 1 312 ? 0.010 11.256 -6.023 1.00 67.75 312 PHE A C 1
ATOM 2466 O O . PHE A 1 312 ? 0.457 11.848 -7.007 1.00 67.75 312 PHE A O 1
ATOM 2473 N N . LEU A 1 313 ? 0.636 10.193 -5.495 1.00 65.62 313 LEU A N 1
ATOM 2474 C CA . LEU A 1 313 ? 1.818 9.572 -6.115 1.00 65.62 313 LEU A CA 1
ATOM 2475 C C . LEU A 1 313 ? 1.510 8.925 -7.468 1.00 65.62 313 LEU A C 1
ATOM 2477 O O . LEU A 1 313 ? 2.401 8.870 -8.320 1.00 65.62 313 LEU A O 1
ATOM 2481 N N . VAL A 1 314 ? 0.287 8.424 -7.661 1.00 61.75 314 VAL A N 1
ATOM 2482 C CA . VAL A 1 314 ? -0.116 7.705 -8.877 1.00 61.75 314 VAL A CA 1
ATOM 2483 C C . VAL A 1 314 ? -0.595 8.652 -9.972 1.00 61.75 314 VAL A C 1
ATOM 2485 O O . VAL A 1 314 ? -0.239 8.440 -11.129 1.00 61.75 314 VAL A O 1
ATOM 2488 N N . GLU A 1 315 ? -1.329 9.718 -9.642 1.00 59.47 315 GLU A N 1
ATOM 2489 C CA . GLU A 1 315 ? -1.831 10.654 -10.664 1.00 59.47 315 GLU A CA 1
ATOM 2490 C C . GLU A 1 315 ? -0.760 11.593 -11.249 1.00 59.47 315 GLU A C 1
ATOM 2492 O O . GLU A 1 315 ? -1.038 12.342 -12.181 1.00 59.47 315 GLU A O 1
ATOM 2497 N N . GLY A 1 316 ? 0.481 11.576 -10.748 1.00 55.50 316 GLY A N 1
ATOM 2498 C CA . GLY A 1 316 ? 1.573 12.384 -11.314 1.00 55.50 316 GLY A CA 1
ATOM 2499 C C . GLY A 1 316 ? 1.379 13.903 -11.182 1.00 55.50 316 GLY A C 1
ATOM 2500 O O . GLY A 1 316 ? 2.199 14.666 -11.681 1.00 55.50 316 GLY A O 1
ATOM 2501 N N . VAL A 1 317 ? 0.335 14.349 -10.476 1.00 51.53 317 VAL A N 1
ATOM 2502 C CA . VAL A 1 317 ? -0.021 15.764 -10.266 1.00 51.53 317 VAL A CA 1
ATOM 2503 C C . VAL A 1 317 ? 1.064 16.512 -9.477 1.00 51.53 317 VAL A C 1
ATOM 2505 O O . VAL A 1 317 ? 1.234 17.717 -9.631 1.00 51.53 317 VAL A O 1
ATOM 2508 N N . LEU A 1 318 ? 1.847 15.796 -8.663 1.00 52.62 318 LEU A N 1
ATOM 2509 C CA . LEU A 1 318 ? 2.874 16.339 -7.768 1.00 52.62 318 LEU A CA 1
ATOM 2510 C C . LEU A 1 318 ? 4.306 15.986 -8.222 1.00 52.62 318 LEU A C 1
ATOM 2512 O O . LEU A 1 318 ? 5.147 15.588 -7.418 1.00 52.62 318 LEU A O 1
ATOM 2516 N N . THR A 1 319 ? 4.620 16.138 -9.511 1.00 54.56 319 THR A N 1
ATOM 2517 C CA . THR A 1 319 ? 5.976 15.910 -10.056 1.00 54.56 319 THR A CA 1
ATOM 2518 C C . THR A 1 319 ? 7.123 16.614 -9.306 1.00 54.56 319 THR A C 1
ATOM 2520 O O . THR A 1 319 ? 8.139 15.944 -9.116 1.00 54.56 319 THR A O 1
ATOM 2523 N N . PRO A 1 320 ? 7.013 17.866 -8.800 1.00 58.66 320 PRO A N 1
ATOM 2524 C CA . PRO A 1 320 ? 8.126 18.509 -8.088 1.00 58.66 320 PRO A CA 1
ATOM 2525 C C . PRO A 1 320 ? 8.317 18.022 -6.642 1.00 58.66 320 PRO A C 1
ATOM 25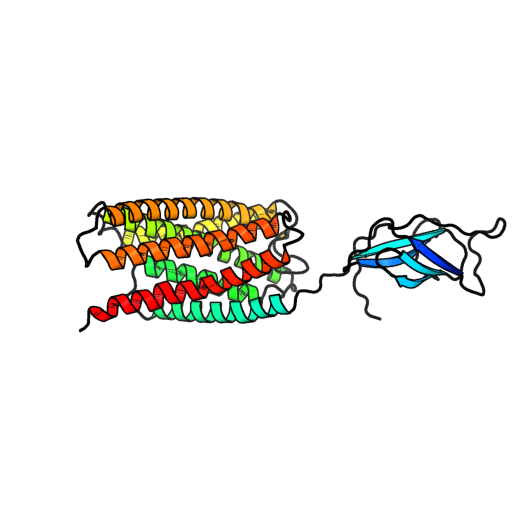27 O O . PRO A 1 320 ? 9.404 18.164 -6.095 1.00 58.66 320 PRO A O 1
ATOM 2530 N N . ILE A 1 321 ? 7.295 17.429 -6.014 1.00 63.69 321 ILE A N 1
ATOM 2531 C CA . ILE A 1 321 ? 7.354 16.960 -4.614 1.00 63.69 321 ILE A CA 1
ATOM 2532 C C . ILE A 1 321 ? 7.151 15.450 -4.472 1.00 63.69 321 ILE A C 1
ATOM 2534 O O . ILE A 1 321 ? 7.003 14.944 -3.362 1.00 63.69 321 ILE A O 1
ATOM 2538 N N . ARG A 1 322 ? 7.210 14.703 -5.579 1.00 65.38 322 ARG A N 1
ATOM 2539 C CA . ARG A 1 322 ? 7.038 13.244 -5.615 1.00 65.38 322 ARG A CA 1
ATOM 2540 C C . ARG A 1 322 ? 7.952 12.521 -4.627 1.00 65.38 322 ARG A C 1
ATOM 2542 O O . ARG A 1 322 ? 7.499 11.594 -3.963 1.00 65.38 322 ARG A O 1
ATOM 2549 N N . SER A 1 323 ? 9.202 12.969 -4.492 1.00 65.44 323 SER A N 1
ATOM 2550 C CA . SER A 1 323 ? 10.144 12.418 -3.513 1.00 65.44 323 SER A CA 1
ATOM 2551 C C . SER A 1 323 ? 9.635 12.623 -2.088 1.00 65.44 323 SER A C 1
ATOM 2553 O O . SER A 1 323 ? 9.507 11.655 -1.348 1.00 65.44 323 SER A O 1
ATOM 2555 N N . VAL A 1 324 ? 9.247 13.850 -1.720 1.00 72.12 324 VAL A N 1
ATOM 2556 C CA . VAL A 1 324 ? 8.698 14.166 -0.387 1.00 72.12 324 VAL A CA 1
ATOM 2557 C C . VAL A 1 324 ? 7.451 13.331 -0.095 1.00 72.12 324 VAL A C 1
ATOM 2559 O O . VAL A 1 324 ? 7.353 12.727 0.970 1.00 72.12 324 VAL A O 1
ATOM 2562 N N . VAL A 1 325 ? 6.533 13.219 -1.058 1.00 69.75 325 VAL A N 1
ATOM 2563 C CA . VAL A 1 325 ? 5.317 12.407 -0.915 1.00 69.75 325 VAL A CA 1
ATOM 2564 C C . VAL A 1 325 ? 5.658 10.921 -0.742 1.00 69.75 325 VAL A C 1
ATOM 2566 O O . VAL A 1 325 ? 5.034 10.255 0.081 1.00 69.75 325 VAL A O 1
ATOM 2569 N N . ALA A 1 326 ? 6.671 10.398 -1.441 1.00 69.50 326 ALA A N 1
ATOM 2570 C CA . ALA A 1 326 ? 7.131 9.015 -1.289 1.00 69.50 326 ALA A CA 1
ATOM 2571 C C . ALA A 1 326 ? 7.779 8.759 0.084 1.00 69.50 326 ALA A C 1
ATOM 2573 O O . ALA A 1 326 ? 7.496 7.735 0.714 1.00 69.50 326 ALA A O 1
ATOM 2574 N N . TYR A 1 327 ? 8.583 9.701 0.590 1.00 74.88 327 TYR A N 1
ATOM 2575 C CA . TYR A 1 327 ? 9.131 9.657 1.949 1.00 74.88 327 TYR A CA 1
ATOM 2576 C C . TYR A 1 327 ? 8.014 9.653 2.996 1.00 74.88 327 TYR A C 1
ATOM 2578 O O . TYR A 1 327 ? 7.974 8.772 3.857 1.00 74.88 327 TYR A O 1
ATOM 2586 N N . SER A 1 328 ? 7.067 10.588 2.900 1.00 76.44 328 SER A N 1
ATOM 2587 C CA . SER A 1 328 ? 5.932 10.674 3.822 1.00 76.44 328 SER A CA 1
ATOM 2588 C C . SER A 1 328 ? 5.049 9.426 3.765 1.00 76.44 328 SER A C 1
ATOM 2590 O O . SER A 1 328 ? 4.705 8.882 4.812 1.00 76.44 328 SER A O 1
ATOM 2592 N N . PHE A 1 329 ? 4.738 8.923 2.567 1.00 79.00 329 PHE A N 1
ATOM 2593 C CA . PHE A 1 329 ? 3.997 7.675 2.380 1.00 79.00 329 PHE A CA 1
ATOM 2594 C C . PHE A 1 329 ? 4.687 6.509 3.094 1.00 79.00 329 PHE A C 1
ATOM 2596 O O . PHE A 1 329 ? 4.059 5.807 3.887 1.00 79.00 329 PHE A O 1
ATOM 2603 N N . THR A 1 330 ? 5.989 6.333 2.862 1.00 75.88 330 THR A N 1
ATOM 2604 C CA . THR A 1 330 ? 6.774 5.239 3.448 1.00 75.88 330 THR A CA 1
ATOM 2605 C C . THR A 1 330 ? 6.795 5.332 4.973 1.00 75.88 330 THR A C 1
ATOM 2607 O O . THR A 1 330 ? 6.495 4.352 5.653 1.00 75.88 330 THR A O 1
ATOM 2610 N N . ILE A 1 331 ? 7.060 6.519 5.527 1.00 80.44 331 ILE A N 1
ATOM 2611 C CA . ILE A 1 331 ? 7.098 6.741 6.979 1.00 80.44 331 ILE A CA 1
ATOM 2612 C C . ILE A 1 331 ? 5.743 6.426 7.624 1.00 80.44 331 ILE A C 1
ATOM 2614 O O . ILE A 1 331 ? 5.698 5.736 8.641 1.00 80.44 331 ILE A O 1
ATOM 2618 N N . ILE A 1 332 ? 4.629 6.876 7.039 1.00 80.06 332 ILE A N 1
ATOM 2619 C CA . ILE A 1 332 ? 3.298 6.625 7.614 1.00 80.06 332 ILE A CA 1
ATOM 2620 C C . ILE A 1 332 ? 2.962 5.126 7.585 1.00 80.06 332 ILE A C 1
ATOM 2622 O O . ILE A 1 332 ? 2.443 4.606 8.572 1.00 80.06 332 ILE A O 1
ATOM 2626 N N . ASN A 1 333 ? 3.312 4.408 6.512 1.00 79.62 333 ASN A N 1
ATOM 2627 C CA . ASN A 1 333 ? 3.125 2.952 6.435 1.00 79.62 333 ASN A CA 1
ATOM 2628 C C . ASN A 1 333 ? 3.967 2.196 7.481 1.00 79.62 333 ASN A C 1
ATOM 2630 O O . ASN A 1 333 ? 3.501 1.228 8.086 1.00 79.62 333 ASN A O 1
ATOM 2634 N N . VAL A 1 334 ? 5.190 2.658 7.753 1.00 81.88 334 VAL A N 1
ATOM 2635 C CA . VAL A 1 334 ? 6.027 2.115 8.836 1.00 81.88 334 VAL A CA 1
ATOM 2636 C C . VAL A 1 334 ? 5.370 2.351 10.198 1.00 81.88 334 VAL A C 1
ATOM 2638 O O . VAL A 1 334 ? 5.232 1.417 10.993 1.00 81.88 334 VAL A O 1
ATOM 2641 N N . LEU A 1 335 ? 4.905 3.576 10.451 1.00 83.00 335 LEU A N 1
ATOM 2642 C CA . LEU A 1 335 ? 4.242 3.947 11.702 1.00 83.00 335 LEU A CA 1
ATOM 2643 C C . LEU A 1 335 ? 2.920 3.200 11.920 1.00 83.00 335 LEU A C 1
ATOM 2645 O O . LEU A 1 335 ? 2.554 2.959 13.068 1.00 83.00 335 LEU A O 1
ATOM 2649 N N . GLN A 1 336 ? 2.227 2.780 10.858 1.00 83.31 336 GLN A N 1
ATOM 2650 C CA . GLN A 1 336 ? 0.975 2.026 10.957 1.00 83.31 336 GLN A CA 1
ATOM 2651 C C . GLN A 1 336 ? 1.144 0.695 11.711 1.00 83.31 336 GLN A C 1
ATOM 2653 O O . GLN A 1 336 ? 0.332 0.378 12.582 1.00 83.31 336 GLN A O 1
ATOM 2658 N N . GLY A 1 337 ? 2.200 -0.078 11.432 1.00 82.06 337 GLY A N 1
ATOM 2659 C CA . GLY A 1 337 ? 2.448 -1.346 12.134 1.00 82.06 337 GLY A CA 1
ATOM 2660 C C . GLY A 1 337 ? 2.819 -1.146 13.605 1.00 82.06 337 GLY A C 1
ATOM 2661 O O . GLY A 1 337 ? 2.321 -1.856 14.482 1.00 82.06 337 GLY A O 1
ATOM 2662 N N . VAL A 1 338 ? 3.625 -0.119 13.888 1.00 85.31 338 VAL A N 1
ATOM 2663 C CA . VAL A 1 338 ? 3.994 0.277 15.257 1.00 85.31 338 VAL A CA 1
ATOM 2664 C C . VAL A 1 338 ? 2.758 0.723 16.041 1.00 85.31 338 VAL A C 1
ATOM 2666 O O . VAL A 1 338 ? 2.548 0.285 17.173 1.00 85.31 338 VAL A O 1
ATOM 2669 N N . TYR A 1 339 ? 1.901 1.542 15.429 1.00 84.94 339 TYR A N 1
ATOM 2670 C CA . TYR A 1 339 ? 0.653 2.013 16.020 1.00 84.94 339 TYR A CA 1
ATOM 2671 C C . TYR A 1 339 ? -0.250 0.857 16.455 1.00 84.94 339 TYR A C 1
ATOM 2673 O O . TYR A 1 339 ? -0.722 0.853 17.594 1.00 84.94 339 TYR A O 1
ATOM 2681 N N . ILE A 1 340 ? -0.451 -0.140 15.585 1.00 82.00 340 ILE A N 1
ATOM 2682 C CA . ILE A 1 340 ? -1.307 -1.292 15.892 1.00 82.00 340 ILE A CA 1
ATOM 2683 C C . ILE A 1 340 ? -0.811 -2.005 17.155 1.00 82.00 340 ILE A C 1
ATOM 2685 O O . ILE A 1 340 ? -1.601 -2.292 18.056 1.00 82.00 340 ILE A O 1
ATOM 2689 N N . TYR A 1 341 ? 0.498 -2.241 17.262 1.00 82.44 341 TYR A N 1
ATOM 2690 C CA . TYR A 1 341 ? 1.086 -2.873 18.440 1.00 82.44 341 TYR A CA 1
ATOM 2691 C C . TYR A 1 341 ? 0.928 -2.012 19.706 1.00 82.44 341 TYR A C 1
ATOM 2693 O O . TYR A 1 341 ? 0.426 -2.491 20.727 1.00 82.44 341 TYR A O 1
ATOM 2701 N N . LEU A 1 342 ? 1.288 -0.726 19.647 1.00 81.94 342 LEU A N 1
ATOM 2702 C CA . LEU A 1 342 ? 1.220 0.169 20.807 1.00 81.94 342 LEU A CA 1
ATOM 2703 C C . LEU A 1 342 ? -0.214 0.333 21.328 1.00 81.94 342 LEU A C 1
ATOM 2705 O O . LEU A 1 342 ? -0.464 0.218 22.529 1.00 81.94 342 LEU A O 1
ATOM 2709 N N . VAL A 1 343 ? -1.167 0.591 20.435 1.00 77.50 343 VAL A N 1
ATOM 2710 C CA . VAL A 1 343 ? -2.538 0.934 20.823 1.00 77.50 343 VAL A CA 1
ATOM 2711 C C . VAL A 1 343 ? -3.363 -0.289 21.176 1.00 77.50 343 VAL A C 1
ATOM 2713 O O . VAL A 1 343 ? -4.105 -0.264 22.163 1.00 77.50 343 VAL A O 1
ATOM 2716 N N . TYR A 1 344 ? -3.243 -1.367 20.405 1.00 73.31 344 TYR A N 1
ATOM 2717 C CA . TYR A 1 344 ? -4.104 -2.527 20.603 1.00 73.31 344 TYR A CA 1
ATOM 2718 C C . TYR A 1 344 ? -3.513 -3.591 21.524 1.00 73.31 344 TYR A C 1
ATOM 2720 O O . TYR A 1 344 ? -4.298 -4.309 22.144 1.00 73.31 344 TYR A O 1
ATOM 2728 N N . CYS A 1 345 ? -2.186 -3.660 21.676 1.00 74.38 345 CYS A N 1
ATOM 2729 C CA . CYS A 1 345 ? -1.546 -4.589 22.612 1.00 74.38 345 CYS A CA 1
ATOM 2730 C C . CYS A 1 345 ? -1.167 -3.886 23.922 1.00 74.38 345 CYS A C 1
ATOM 2732 O O . CYS A 1 345 ? -1.702 -4.238 24.970 1.00 74.38 345 CYS A O 1
ATOM 2734 N N . LEU A 1 346 ? -0.313 -2.855 23.886 1.00 72.38 346 LEU A N 1
ATOM 2735 C CA . LEU A 1 346 ? 0.227 -2.258 25.120 1.00 72.38 346 LEU A CA 1
ATOM 2736 C C . LEU A 1 346 ? -0.787 -1.397 25.883 1.00 72.38 346 LEU A C 1
ATOM 2738 O O . LEU A 1 346 ? -0.945 -1.556 27.095 1.00 72.38 346 LEU A O 1
ATOM 2742 N N . LEU A 1 347 ? -1.483 -0.484 25.199 1.00 69.00 347 LEU A N 1
ATOM 2743 C CA . LEU A 1 347 ? -2.442 0.416 25.852 1.00 69.00 347 LEU A CA 1
ATOM 2744 C C . LEU A 1 347 ? -3.711 -0.305 26.319 1.00 69.00 347 LEU A C 1
ATOM 2746 O O . LEU A 1 347 ? -4.255 0.049 27.362 1.00 69.00 347 LEU A O 1
ATOM 2750 N N . ASN A 1 348 ? -4.159 -1.337 25.597 1.00 63.84 348 ASN A N 1
ATOM 2751 C CA . ASN A 1 348 ? -5.258 -2.179 26.069 1.00 63.84 348 ASN A CA 1
ATOM 2752 C C . ASN A 1 348 ? -4.828 -3.043 27.271 1.00 63.84 348 ASN A C 1
ATOM 2754 O O . ASN A 1 348 ? -5.579 -3.121 28.240 1.00 63.84 348 ASN A O 1
ATOM 2758 N N . HIS A 1 349 ? -3.631 -3.647 27.269 1.00 58.72 349 HIS A N 1
ATOM 2759 C CA . HIS A 1 349 ? -3.157 -4.463 28.400 1.00 58.72 349 HIS A CA 1
ATOM 2760 C C . HIS A 1 349 ? -3.066 -3.658 29.705 1.00 58.72 349 HIS A C 1
ATOM 2762 O O . HIS A 1 349 ? -3.602 -4.076 30.729 1.00 58.72 349 HIS A O 1
ATOM 2768 N N . LYS A 1 350 ? -2.484 -2.452 29.656 1.00 50.12 350 LYS A N 1
ATOM 2769 C CA . LYS A 1 350 ? -2.377 -1.565 30.830 1.00 50.12 350 LYS A CA 1
ATOM 2770 C C . LYS A 1 350 ? -3.729 -1.145 31.415 1.00 50.12 350 LYS A C 1
ATOM 2772 O O . LYS A 1 350 ? -3.790 -0.772 32.578 1.00 50.12 350 LYS A O 1
ATOM 2777 N N . SER A 1 351 ? -4.811 -1.207 30.636 1.00 46.06 351 SER A N 1
ATOM 2778 C CA . SER A 1 351 ? -6.167 -0.949 31.141 1.00 46.06 351 SER A CA 1
ATOM 2779 C C . SER A 1 351 ? -6.831 -2.155 31.820 1.00 46.06 351 SER A C 1
ATOM 2781 O O . SER A 1 351 ? -7.824 -1.965 32.515 1.00 46.06 351 SER A O 1
ATOM 2783 N N . PHE A 1 352 ? -6.284 -3.367 31.663 1.00 41.81 352 PHE A N 1
ATOM 2784 C CA . PHE A 1 352 ? -6.737 -4.584 32.356 1.00 41.81 352 PHE A CA 1
ATOM 2785 C C . PHE A 1 352 ? -5.959 -4.873 33.650 1.00 41.81 352 PHE A C 1
ATOM 2787 O O . PHE A 1 352 ? -6.485 -5.524 34.547 1.00 41.81 352 PHE A O 1
ATOM 2794 N N . GLU A 1 353 ? -4.741 -4.349 33.784 1.00 39.88 353 GLU A N 1
ATOM 2795 C CA . GLU A 1 353 ? -3.889 -4.524 34.970 1.00 39.88 353 GLU A CA 1
ATOM 2796 C C . GLU A 1 353 ? -4.421 -3.913 36.294 1.00 39.88 353 GLU A C 1
ATOM 2798 O O . GLU A 1 353 ? -4.097 -4.459 37.347 1.00 39.88 353 GLU A O 1
ATOM 2803 N N . PRO A 1 354 ? -5.288 -2.872 36.327 1.00 42.31 354 PRO A N 1
ATOM 2804 C CA . PRO A 1 354 ? -5.878 -2.405 37.582 1.00 42.31 354 PRO A CA 1
ATOM 2805 C C . PRO A 1 354 ? -7.043 -3.265 38.105 1.00 42.31 354 PRO A C 1
ATOM 2807 O O . PRO A 1 354 ? -7.565 -2.958 39.170 1.00 42.31 354 PRO A O 1
ATOM 2810 N N . ALA A 1 355 ? -7.475 -4.318 37.398 1.00 40.53 355 ALA A N 1
ATOM 2811 C CA . ALA A 1 355 ? -8.584 -5.181 37.836 1.00 40.53 355 ALA A CA 1
ATOM 2812 C C . ALA A 1 355 ? -8.133 -6.458 38.574 1.00 40.53 355 ALA A C 1
ATOM 2814 O O . ALA A 1 355 ? -8.970 -7.292 38.914 1.00 40.53 355 ALA A O 1
ATOM 2815 N N . LEU A 1 356 ? -6.825 -6.630 38.796 1.00 40.03 356 LEU A N 1
ATOM 2816 C CA . LEU A 1 356 ? -6.243 -7.818 39.434 1.00 40.03 356 LEU A CA 1
ATOM 2817 C C . LEU A 1 356 ? -5.344 -7.450 40.624 1.00 40.03 356 LEU A C 1
ATOM 2819 O O . LEU A 1 356 ? -4.296 -8.059 40.838 1.00 40.03 356 LEU A O 1
ATOM 2823 N N . LYS A 1 357 ? -5.757 -6.433 41.385 1.00 34.66 357 LYS A N 1
ATOM 2824 C CA . LYS A 1 357 ? -5.185 -6.110 42.690 1.00 34.66 357 LYS A CA 1
ATOM 2825 C C . LYS A 1 357 ? -6.270 -5.924 43.731 1.00 34.66 357 LYS A C 1
ATOM 2827 O O . LYS A 1 357 ? -7.265 -5.241 43.402 1.00 34.66 357 LYS A O 1
#

Mean predicted aligned error: 14.7 Å